Protein AF-A0AAV5UMD8-F1 (afdb_monomer_lite)

Foldseek 3Di:
DDDDDDDDDDPPPPPPVVVVVVVVVVVVVVVVVVVVVVVVVVVVVVVVVVVVVVVVVVVVVVVVVVVVVVVVVVVVVVVVVVVVVVVVVVVVVVVVPDDDDDDDDDDDDDPPPPPPPPPPPPDPLQQDDLPHAQDVLQVCVLVVNHPDPARSNRDPDDPDRSVLCCQAEVQLNVLVPPPDPVPDDPVQSLLCNQQNHQAFHWHFQPVCVVVVHPGDIAGGRVRSLVCCCVVVVVVLQVVLVVSVVVCVVVVVPDPDDDDDDPSNVVSVVSPVVVVVVVVVVVVVD

Structure (mmCIF, N/CA/C/O backbone):
data_AF-A0AAV5UMD8-F1
#
_entry.id   AF-A0AAV5UMD8-F1
#
loop_
_atom_site.group_PDB
_atom_site.id
_atom_site.type_symbol
_atom_site.label_atom_id
_atom_site.label_alt_id
_atom_site.label_comp_id
_atom_site.label_asym_id
_atom_site.label_entity_id
_atom_site.label_seq_id
_atom_site.pdbx_PDB_ins_code
_atom_site.Cartn_x
_atom_site.Cartn_y
_atom_site.Cartn_z
_atom_site.occupancy
_atom_site.B_iso_or_equiv
_atom_site.auth_seq_id
_atom_site.auth_comp_id
_atom_site.auth_asym_id
_atom_site.auth_atom_id
_atom_site.pdbx_PDB_model_num
ATOM 1 N N . MET A 1 1 ? -68.037 16.619 59.621 1.00 39.25 1 MET A N 1
ATOM 2 C CA . MET A 1 1 ? -67.106 15.823 58.795 1.00 39.25 1 MET A CA 1
ATOM 3 C C . MET A 1 1 ? -65.749 16.487 58.922 1.00 39.25 1 MET A C 1
ATOM 5 O O . MET A 1 1 ? -65.598 17.595 58.434 1.00 39.25 1 MET A O 1
ATOM 9 N N . SER A 1 2 ? -64.849 15.893 59.706 1.00 38.56 2 SER A N 1
ATOM 10 C CA . SER A 1 2 ? -63.526 16.447 60.009 1.00 38.56 2 SER A CA 1
ATOM 11 C C . SER A 1 2 ? -62.494 15.579 59.302 1.00 38.56 2 SER A C 1
ATOM 13 O O . SER A 1 2 ? -62.442 14.376 59.558 1.00 38.56 2 SER A O 1
ATOM 15 N N . VAL A 1 3 ? -61.761 16.165 58.360 1.00 46.03 3 VAL A N 1
ATOM 16 C CA . VAL A 1 3 ? -60.692 15.499 57.613 1.00 46.03 3 VAL A CA 1
ATOM 17 C C . VAL A 1 3 ? -59.402 15.792 58.369 1.00 46.03 3 VAL A C 1
ATOM 19 O O . VAL A 1 3 ? -59.018 16.948 58.506 1.00 46.03 3 VAL A O 1
ATOM 22 N N . ALA A 1 4 ? -58.805 14.755 58.952 1.00 50.47 4 ALA A N 1
ATOM 23 C CA . ALA A 1 4 ? -57.551 14.857 59.681 1.00 50.47 4 ALA A CA 1
ATOM 24 C C . ALA A 1 4 ? -56.378 14.750 58.696 1.00 50.47 4 ALA A C 1
ATOM 26 O O . ALA A 1 4 ? -56.205 13.718 58.045 1.00 50.47 4 ALA A O 1
ATOM 27 N N . ASP A 1 5 ? -55.583 15.813 58.612 1.00 53.34 5 ASP A N 1
ATOM 28 C CA . ASP A 1 5 ? -54.337 15.863 57.852 1.00 53.34 5 ASP A CA 1
ATOM 29 C C . ASP A 1 5 ? -53.232 15.094 58.592 1.00 53.34 5 ASP A C 1
ATOM 31 O O . ASP A 1 5 ? -52.657 15.562 59.575 1.00 53.34 5 ASP A O 1
ATOM 35 N N . ASN A 1 6 ? -52.922 13.892 58.104 1.00 58.38 6 ASN A N 1
ATOM 36 C CA . ASN A 1 6 ? -51.746 13.123 58.510 1.00 58.38 6 ASN A CA 1
ATOM 37 C C . ASN A 1 6 ? -50.526 13.588 57.701 1.00 58.38 6 ASN A C 1
ATOM 39 O O . ASN A 1 6 ? -50.224 13.054 56.634 1.00 58.38 6 ASN A O 1
ATOM 43 N N . ALA A 1 7 ? -49.803 14.581 58.218 1.00 52.59 7 ALA A N 1
ATOM 44 C CA . ALA A 1 7 ? -48.496 14.971 57.700 1.00 52.59 7 ALA A CA 1
ATOM 45 C C . ALA A 1 7 ? -47.412 14.022 58.242 1.00 52.59 7 ALA A C 1
ATOM 47 O O . ALA A 1 7 ? -46.892 14.204 59.342 1.00 52.59 7 ALA A O 1
ATOM 48 N N . SER A 1 8 ? -47.067 12.987 57.473 1.00 59.69 8 SER A N 1
ATOM 49 C CA . SER A 1 8 ? -45.897 12.148 57.749 1.00 59.69 8 SER A CA 1
ATOM 50 C C . SER A 1 8 ? -44.612 12.907 57.408 1.00 59.69 8 SER A C 1
ATOM 52 O O . SER A 1 8 ? -44.275 13.114 56.245 1.00 59.69 8 SER A O 1
ATOM 54 N N . THR A 1 9 ? -43.875 13.313 58.436 1.00 55.06 9 THR A N 1
ATOM 55 C CA . THR A 1 9 ? -42.516 13.850 58.340 1.00 55.06 9 THR A CA 1
ATOM 56 C C . THR A 1 9 ? -41.540 12.736 57.956 1.00 55.06 9 THR A C 1
ATOM 58 O O . THR A 1 9 ? -41.072 11.965 58.791 1.00 55.06 9 THR A O 1
ATOM 61 N N . ILE A 1 10 ? -41.227 12.636 56.662 1.00 57.78 10 ILE A N 1
ATOM 62 C CA . ILE A 1 10 ? -40.168 11.760 56.147 1.00 57.78 10 ILE A CA 1
ATOM 63 C C . ILE A 1 10 ? -38.815 12.386 56.511 1.00 57.78 10 ILE A C 1
ATOM 65 O O . ILE A 1 10 ? -38.419 13.415 55.964 1.00 57.78 10 ILE A O 1
ATOM 69 N N . SER A 1 11 ? -38.107 11.769 57.456 1.00 57.03 11 SER A N 1
ATOM 70 C CA . SER A 1 11 ? -36.760 12.175 57.858 1.00 57.03 11 SER A CA 1
ATOM 71 C C . SER A 1 11 ? -35.736 11.741 56.799 1.00 57.03 11 SER A C 1
ATOM 73 O O . SER A 1 11 ? -35.375 10.570 56.708 1.00 57.03 11 SER A O 1
ATOM 75 N N . LEU A 1 12 ? -35.271 12.691 55.981 1.00 57.84 12 LEU A N 1
ATOM 76 C CA . LEU A 1 12 ? -34.277 12.495 54.909 1.00 57.84 12 LEU A CA 1
ATOM 77 C C . LEU A 1 12 ? -32.812 12.487 55.402 1.00 57.84 12 LEU A C 1
ATOM 79 O O . LEU A 1 12 ? -31.883 12.480 54.596 1.00 57.84 12 LEU A O 1
ATOM 83 N N . SER A 1 13 ? -32.568 12.480 56.714 1.00 57.12 13 SER A N 1
ATOM 84 C CA . SER A 1 13 ? -31.225 12.654 57.291 1.00 57.12 13 SER A CA 1
ATOM 85 C C . SER A 1 13 ? -30.310 11.420 57.224 1.00 57.12 13 SER A C 1
ATOM 87 O O . SER A 1 13 ? -29.148 11.517 57.605 1.00 57.12 13 SER A O 1
ATOM 89 N N . GLY A 1 14 ? -30.783 10.275 56.716 1.00 52.75 14 GLY A N 1
ATOM 90 C CA . GLY A 1 14 ? -30.005 9.026 56.676 1.00 52.75 14 GLY A CA 1
ATOM 91 C C . GLY A 1 14 ? -29.244 8.729 55.376 1.00 52.75 14 GLY A C 1
ATOM 92 O O . GLY A 1 14 ? -28.414 7.825 55.364 1.00 52.75 14 GLY A O 1
ATOM 93 N N . SER A 1 15 ? -29.503 9.453 54.277 1.00 55.47 15 SER A N 1
ATOM 94 C CA . SER A 1 15 ? -29.032 9.040 52.937 1.00 55.47 15 SER A CA 1
ATOM 95 C C . SER A 1 15 ? -27.919 9.907 52.332 1.00 55.47 15 SER A C 1
ATOM 97 O O . SER A 1 15 ? -27.422 9.593 51.251 1.00 55.47 15 SER A O 1
ATOM 99 N N . SER A 1 16 ? -27.493 10.980 53.005 1.00 54.41 16 SER A N 1
ATOM 100 C CA . SER A 1 16 ? -26.454 11.893 52.497 1.00 54.41 16 SER A CA 1
ATOM 101 C C . SER A 1 16 ? -25.023 11.383 52.711 1.00 54.41 16 SER A C 1
ATOM 103 O O . SER A 1 16 ? -24.111 11.792 51.997 1.00 54.41 16 SER A O 1
ATOM 105 N N . GLN A 1 17 ? -24.811 10.462 53.654 1.00 56.88 17 GLN A N 1
ATOM 106 C CA . GLN A 1 17 ? -23.467 10.007 54.026 1.00 56.88 17 GLN A CA 1
ATOM 107 C C . GLN A 1 17 ? -22.893 8.959 53.053 1.00 56.88 17 GLN A C 1
ATOM 109 O O . GLN A 1 17 ? -21.685 8.919 52.831 1.00 56.88 17 GLN A O 1
ATOM 114 N N . TRP A 1 18 ? -23.754 8.165 52.406 1.00 56.84 18 TRP A N 1
ATOM 115 C CA . TRP A 1 18 ? -23.352 7.142 51.429 1.00 56.84 18 TRP A CA 1
ATOM 116 C C . TRP A 1 18 ? -22.957 7.722 50.067 1.00 56.84 18 TRP A C 1
ATOM 118 O O . TRP A 1 18 ? -22.062 7.199 49.407 1.00 56.84 18 TRP A O 1
ATOM 128 N N . ILE A 1 19 ? -23.564 8.843 49.670 1.00 59.28 19 ILE A N 1
ATOM 129 C CA . ILE A 1 19 ? -23.261 9.511 48.395 1.00 59.28 19 ILE A CA 1
ATOM 130 C C . ILE A 1 19 ? -21.835 10.099 48.410 1.00 59.28 19 ILE A C 1
ATOM 132 O O . ILE A 1 19 ? -21.173 10.145 47.377 1.00 59.28 19 ILE A O 1
ATOM 136 N N . CYS A 1 20 ? -21.312 10.468 49.585 1.00 71.50 20 CYS A N 1
ATOM 137 C CA . CYS A 1 20 ? -19.980 11.062 49.723 1.00 71.50 20 CYS A CA 1
ATOM 138 C C . CYS A 1 20 ? -18.836 10.067 49.419 1.00 71.50 20 CYS A C 1
ATOM 140 O O . CYS A 1 20 ? -17.895 10.402 48.703 1.00 71.50 20 CYS A O 1
ATOM 142 N N . GLN A 1 21 ? -18.943 8.810 49.869 1.00 81.44 21 GLN A N 1
ATOM 143 C CA . GLN A 1 21 ? -17.869 7.818 49.688 1.00 81.44 21 GLN A CA 1
ATOM 144 C C . GLN A 1 21 ? -17.663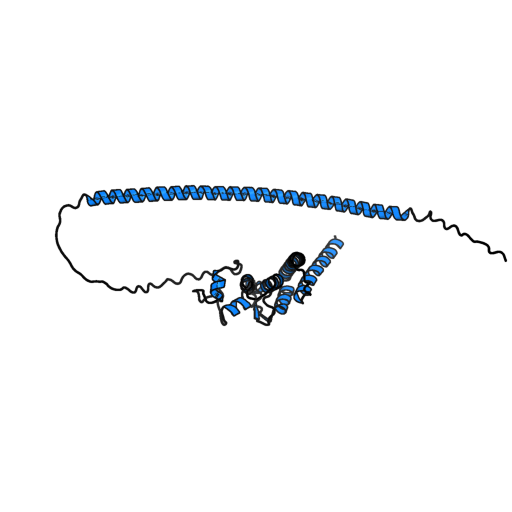 7.412 48.223 1.00 81.44 21 GLN A C 1
ATOM 146 O O . GLN A 1 21 ? -16.534 7.179 47.787 1.00 81.44 21 GLN A O 1
ATOM 151 N N . GLN A 1 22 ? -18.740 7.339 47.438 1.00 84.25 22 GLN A N 1
ATOM 152 C CA . GLN A 1 22 ? -18.646 6.968 46.027 1.00 84.25 22 GLN A CA 1
ATOM 153 C C . GLN A 1 22 ? -18.013 8.090 45.188 1.00 84.25 22 GLN A C 1
ATOM 155 O O . GLN A 1 22 ? -17.220 7.804 44.288 1.00 84.25 22 GLN A O 1
ATOM 160 N N . CYS A 1 23 ? -18.286 9.355 45.526 1.00 88.19 23 CYS A N 1
ATOM 161 C CA . CYS A 1 23 ? -17.639 10.514 44.909 1.00 88.19 23 CYS A CA 1
ATOM 162 C C . CYS A 1 23 ? -16.122 10.523 45.147 1.00 88.19 23 CYS A C 1
ATOM 164 O O . CYS A 1 23 ? -15.368 10.742 44.200 1.00 88.19 23 CYS A O 1
ATOM 166 N N . ASP A 1 24 ? -15.665 10.205 46.361 1.00 88.69 24 ASP A N 1
ATOM 167 C CA . ASP A 1 24 ? -14.232 10.144 46.683 1.00 88.69 24 ASP A CA 1
ATOM 168 C C . ASP A 1 24 ? -13.493 9.067 45.880 1.00 88.69 24 ASP A C 1
ATOM 170 O O . ASP A 1 24 ? -12.375 9.287 45.408 1.00 88.69 24 ASP A O 1
ATOM 174 N N . VAL A 1 25 ? -14.112 7.898 45.683 1.00 90.56 25 VAL A N 1
ATOM 175 C CA . VAL A 1 25 ? -13.530 6.824 44.862 1.00 90.56 25 VAL A CA 1
ATOM 176 C C . VAL A 1 25 ? -13.417 7.258 43.401 1.00 90.56 25 VAL A C 1
ATOM 178 O O . VAL A 1 25 ? -12.382 7.027 42.772 1.00 90.56 25 VAL A O 1
ATOM 181 N N . VAL A 1 26 ? -14.455 7.898 42.856 1.00 91.56 26 VAL A N 1
ATOM 182 C CA . VAL A 1 26 ? -14.437 8.418 41.480 1.00 91.56 26 VAL A CA 1
ATOM 183 C C . VAL A 1 26 ? -13.369 9.502 41.327 1.00 91.56 26 VAL A C 1
ATOM 185 O O . VAL A 1 26 ? -12.599 9.454 40.369 1.00 91.56 26 VAL A O 1
ATOM 188 N N . LEU A 1 27 ? -13.262 10.422 42.289 1.00 93.44 27 LEU A N 1
ATOM 189 C CA . LEU A 1 27 ? -12.259 11.485 42.278 1.00 93.44 27 LEU A CA 1
ATOM 190 C C . LEU A 1 27 ? -10.833 10.921 42.334 1.00 93.44 27 LEU A C 1
ATOM 192 O O . LEU A 1 27 ? -9.999 11.303 41.517 1.00 93.44 27 LEU A O 1
ATOM 196 N N . LYS A 1 28 ? -10.561 9.954 43.220 1.00 95.81 28 LYS A N 1
ATOM 197 C CA . LYS A 1 28 ? -9.249 9.287 43.300 1.00 95.81 28 LYS A CA 1
ATOM 198 C C . LYS A 1 28 ? -8.889 8.558 42.007 1.00 95.81 28 LYS A C 1
ATOM 200 O O . LYS A 1 28 ? -7.754 8.653 41.548 1.00 95.81 28 LYS A O 1
ATOM 205 N N . LYS A 1 29 ? -9.849 7.862 41.385 1.00 95.00 29 LYS A N 1
ATOM 206 C CA . LYS A 1 29 ? -9.638 7.213 40.079 1.00 95.00 29 LYS A CA 1
ATOM 207 C C . LYS A 1 29 ? -9.352 8.232 38.978 1.00 95.00 29 LYS A C 1
ATOM 209 O O . LYS A 1 29 ? -8.469 8.000 38.157 1.00 95.00 29 LYS A O 1
ATOM 214 N N . ALA A 1 30 ? -10.067 9.356 38.968 1.00 93.25 30 ALA A N 1
ATOM 215 C CA . ALA A 1 30 ? -9.830 10.434 38.014 1.00 93.25 30 ALA A CA 1
ATOM 216 C C . ALA A 1 30 ? -8.427 11.041 38.186 1.00 93.25 30 ALA A C 1
ATOM 218 O O . ALA A 1 30 ? -7.716 11.197 37.199 1.00 93.25 30 ALA A O 1
ATOM 219 N N . GLN A 1 31 ? -7.996 11.288 39.426 1.00 97.62 31 GLN A N 1
ATOM 220 C CA . GLN A 1 31 ? -6.655 11.793 39.740 1.00 97.62 31 GLN A CA 1
ATOM 221 C C . GLN A 1 31 ? -5.548 10.810 39.338 1.00 97.62 31 GLN A C 1
ATOM 223 O O . GLN A 1 31 ? -4.552 11.218 38.746 1.00 97.62 31 GLN A O 1
ATOM 228 N N . ALA A 1 32 ? -5.727 9.511 39.601 1.00 95.94 32 ALA A N 1
ATOM 229 C CA . ALA A 1 32 ? -4.777 8.483 39.173 1.00 95.94 32 ALA A CA 1
ATOM 230 C C . ALA A 1 32 ? -4.653 8.433 37.641 1.00 95.94 32 ALA A C 1
ATOM 232 O O . ALA A 1 32 ? -3.546 8.408 37.105 1.00 95.94 32 ALA A O 1
ATOM 233 N N . ARG A 1 33 ? -5.787 8.501 36.929 1.00 95.81 33 ARG A N 1
ATOM 234 C CA . ARG A 1 33 ? -5.806 8.561 35.462 1.00 95.81 33 ARG A CA 1
ATOM 235 C C . ARG A 1 33 ? -5.141 9.830 34.928 1.00 95.81 33 ARG A C 1
ATOM 237 O O . ARG A 1 33 ? -4.421 9.760 33.940 1.00 95.81 33 ARG A O 1
ATOM 244 N N . GLU A 1 34 ? -5.363 10.976 35.566 1.00 97.12 34 GLU A N 1
ATOM 245 C CA . GLU A 1 34 ? -4.701 12.230 35.200 1.00 97.12 34 GLU A CA 1
ATOM 246 C C . GLU A 1 34 ? -3.179 12.137 35.382 1.00 97.12 34 GLU A C 1
ATOM 248 O O . GLU A 1 34 ? -2.436 12.565 34.500 1.00 97.12 34 GLU A O 1
ATOM 253 N N . SER A 1 35 ? -2.709 11.548 36.487 1.00 96.56 35 SER A N 1
ATOM 254 C CA . SER A 1 35 ? -1.276 11.322 36.723 1.00 96.56 35 SER A CA 1
ATOM 255 C C . SER A 1 35 ? -0.666 10.424 35.647 1.00 96.56 35 SER A C 1
ATOM 257 O O . SER A 1 35 ? 0.345 10.787 35.053 1.00 96.56 35 SER A O 1
ATOM 259 N N . HIS A 1 36 ? -1.327 9.309 35.327 1.00 95.75 36 HIS A N 1
ATOM 260 C CA . HIS A 1 36 ? -0.885 8.391 34.275 1.00 95.75 36 HIS A CA 1
ATOM 261 C C . HIS A 1 36 ? -0.789 9.078 32.905 1.00 95.75 36 HIS A C 1
ATOM 263 O O . HIS A 1 36 ? 0.226 8.986 32.223 1.00 95.75 36 HIS A O 1
ATOM 269 N N . LEU A 1 37 ? -1.815 9.844 32.519 1.00 95.12 37 LEU A N 1
ATOM 270 C CA . LEU A 1 37 ? -1.807 10.588 31.255 1.00 95.12 37 LEU A CA 1
ATOM 271 C C . LEU A 1 37 ? -0.694 11.648 31.204 1.00 95.12 37 LEU A C 1
ATOM 273 O O . LEU A 1 37 ? -0.154 11.919 30.132 1.00 95.12 37 LEU A O 1
ATOM 277 N N . LYS A 1 38 ? -0.331 12.258 32.342 1.00 97.69 38 LYS A N 1
ATOM 278 C CA . LYS A 1 38 ? 0.809 13.187 32.415 1.00 97.69 38 LYS A CA 1
ATOM 279 C C . LYS A 1 38 ? 2.140 12.470 32.190 1.00 97.69 38 LYS A C 1
ATOM 281 O O . LYS A 1 38 ? 2.988 13.015 31.488 1.00 97.69 38 LYS A O 1
ATOM 286 N N . GLU A 1 39 ? 2.309 11.273 32.744 1.00 97.56 39 GLU A N 1
ATOM 287 C CA . GLU A 1 39 ? 3.502 10.442 32.531 1.00 97.56 39 GLU A CA 1
ATOM 288 C C . GLU A 1 39 ? 3.628 9.996 31.068 1.00 97.56 39 GLU A C 1
ATOM 290 O O . GLU A 1 39 ? 4.696 10.149 30.472 1.00 97.56 39 GLU A O 1
ATOM 295 N N . GLU A 1 40 ? 2.536 9.542 30.446 1.00 95.38 40 GLU A N 1
ATOM 296 C CA . GLU A 1 40 ? 2.514 9.194 29.017 1.00 95.38 40 GLU A CA 1
ATOM 297 C C . GLU A 1 40 ? 2.849 10.396 28.125 1.00 95.38 40 GLU A C 1
ATOM 299 O O . GLU A 1 40 ? 3.624 10.284 27.171 1.00 95.38 40 GLU A O 1
ATOM 304 N N . LEU A 1 41 ? 2.301 11.572 28.445 1.00 95.75 41 LEU A N 1
ATOM 305 C CA . LEU A 1 41 ? 2.561 12.799 27.698 1.00 95.75 41 LEU A CA 1
ATOM 306 C C . LEU A 1 41 ? 4.021 13.261 27.836 1.00 95.75 41 LEU A C 1
ATOM 308 O O . LEU A 1 41 ? 4.608 13.734 26.860 1.00 95.75 41 LEU A O 1
ATOM 312 N N . ASP A 1 42 ? 4.632 13.102 29.011 1.00 98.00 42 ASP A N 1
ATOM 313 C CA . ASP A 1 42 ? 6.061 13.359 29.217 1.00 98.00 42 ASP A CA 1
ATOM 314 C C . ASP A 1 42 ? 6.942 12.359 28.445 1.00 98.00 42 ASP A C 1
ATOM 316 O O . ASP A 1 42 ? 7.901 12.755 27.776 1.00 98.00 42 ASP A O 1
ATOM 320 N N . ALA A 1 43 ? 6.579 11.073 28.444 1.00 96.25 43 ALA A N 1
ATOM 321 C CA . ALA A 1 43 ? 7.269 10.048 27.662 1.00 96.25 43 ALA A CA 1
ATOM 322 C C . ALA A 1 43 ? 7.208 10.337 26.149 1.00 96.25 43 ALA A C 1
ATOM 324 O O . ALA A 1 43 ? 8.232 10.271 25.463 1.00 96.25 43 ALA A O 1
ATOM 325 N N . ALA A 1 44 ? 6.041 10.735 25.633 1.00 92.56 44 ALA A N 1
ATOM 326 C CA . ALA A 1 44 ? 5.865 11.115 24.232 1.00 92.56 44 ALA A CA 1
ATOM 327 C C . ALA A 1 44 ? 6.691 12.359 23.851 1.00 92.56 44 ALA A C 1
ATOM 329 O O . ALA A 1 44 ? 7.277 12.411 22.763 1.00 92.56 44 ALA A O 1
ATOM 330 N N . ARG A 1 45 ? 6.799 13.348 24.751 1.00 97.44 45 ARG A N 1
ATOM 331 C CA . ARG A 1 45 ? 7.663 14.526 24.554 1.00 97.44 45 ARG A CA 1
ATOM 332 C C . ARG A 1 45 ? 9.136 14.138 24.462 1.00 97.44 45 ARG A C 1
ATOM 334 O O . ARG A 1 45 ? 9.797 14.547 23.511 1.00 97.44 45 ARG A O 1
ATOM 341 N N . LYS A 1 46 ? 9.626 13.294 25.375 1.00 97.50 46 LYS A N 1
ATOM 342 C CA . LYS A 1 46 ? 11.010 12.784 25.343 1.00 97.50 46 LYS A CA 1
ATOM 343 C C . LYS A 1 46 ? 11.308 12.003 24.066 1.00 97.50 46 LYS A C 1
ATOM 345 O O . LYS A 1 46 ? 12.384 12.147 23.493 1.00 97.50 46 LYS A O 1
ATOM 350 N N . LEU A 1 47 ? 10.361 11.187 23.600 1.00 94.81 47 LEU A N 1
ATOM 351 C CA . LEU A 1 47 ? 10.504 10.454 22.343 1.00 94.81 47 LEU A CA 1
ATOM 352 C C . LEU A 1 47 ? 10.588 11.407 21.140 1.00 94.81 47 LEU A C 1
ATOM 354 O O . LEU A 1 47 ? 11.438 11.233 20.271 1.00 94.81 47 LEU A O 1
ATOM 358 N N . THR A 1 48 ? 9.748 12.443 21.120 1.00 93.44 48 THR A N 1
ATOM 359 C CA . THR A 1 48 ? 9.760 13.474 20.070 1.00 93.44 48 THR A CA 1
ATOM 360 C C . THR A 1 48 ? 11.088 14.230 20.041 1.00 93.44 48 THR A C 1
ATOM 362 O O . THR A 1 48 ? 11.644 14.455 18.969 1.00 93.44 48 THR A O 1
ATOM 365 N N . GLU A 1 49 ? 11.631 14.581 21.208 1.00 97.44 49 GLU A N 1
ATOM 366 C CA . GLU A 1 49 ? 12.933 15.241 21.326 1.00 97.44 49 GLU A CA 1
ATOM 367 C C . GLU A 1 49 ? 14.069 14.356 20.792 1.00 97.44 49 GLU A C 1
ATOM 369 O O . GLU A 1 49 ? 14.888 14.824 20.002 1.00 97.44 49 GLU A O 1
ATOM 374 N N . ARG A 1 50 ? 14.068 13.054 21.117 1.00 96.81 50 ARG A N 1
ATOM 375 C CA . ARG A 1 50 ? 15.030 12.091 20.551 1.00 96.81 50 ARG A CA 1
ATOM 376 C C . ARG A 1 50 ? 14.964 12.049 19.026 1.00 96.81 50 ARG A C 1
ATOM 378 O O . ARG A 1 50 ? 15.989 12.255 18.378 1.00 96.81 50 ARG A O 1
ATOM 385 N N . TYR A 1 51 ? 13.776 11.882 18.445 1.00 92.62 51 TYR A N 1
ATOM 386 C CA . TYR A 1 51 ? 13.627 11.878 16.986 1.00 92.62 51 TYR A CA 1
ATOM 387 C C . TYR A 1 51 ? 14.060 13.198 16.343 1.00 92.62 51 TYR A C 1
ATOM 389 O O . TYR A 1 51 ? 14.668 13.185 15.275 1.00 92.62 51 TYR A O 1
ATOM 397 N N . ALA A 1 52 ? 13.804 14.338 16.991 1.00 94.69 52 ALA A N 1
ATOM 398 C CA . ALA A 1 52 ? 14.279 15.630 16.506 1.00 94.69 52 ALA A CA 1
ATOM 399 C C . ALA A 1 52 ? 15.817 15.699 16.486 1.00 94.69 52 ALA A C 1
ATOM 401 O O . ALA A 1 52 ? 16.394 16.176 15.506 1.00 94.69 52 ALA A O 1
ATOM 402 N N . THR A 1 53 ? 16.489 15.179 17.521 1.00 96.81 53 THR A N 1
ATOM 403 C CA . THR A 1 53 ? 17.961 15.117 17.561 1.00 96.81 53 THR A CA 1
ATOM 404 C C . THR A 1 53 ? 18.543 14.159 16.521 1.00 96.81 53 THR A C 1
ATOM 406 O O . THR A 1 53 ? 19.520 14.506 15.856 1.00 96.81 53 THR A O 1
ATOM 409 N N . GLU A 1 54 ? 17.924 12.995 16.313 1.00 95.31 54 GLU A N 1
ATOM 410 C CA . GLU A 1 54 ? 18.343 12.026 15.293 1.00 95.31 54 GLU A CA 1
ATOM 411 C C . GLU A 1 54 ? 18.171 12.591 13.880 1.00 95.31 54 GLU A C 1
ATOM 413 O O . GLU A 1 54 ? 19.073 12.476 13.048 1.00 95.31 54 GLU A O 1
ATOM 418 N N . LEU A 1 55 ? 17.051 13.271 13.619 1.00 95.25 55 LEU A N 1
ATOM 419 C CA . LEU A 1 55 ? 16.799 13.935 12.343 1.00 95.25 55 LEU A CA 1
ATOM 420 C C . LEU A 1 55 ? 17.827 15.042 12.074 1.00 95.25 55 LEU A C 1
ATOM 422 O O . LEU A 1 55 ? 18.361 15.125 10.967 1.00 95.25 55 LEU A O 1
ATOM 426 N N . ALA A 1 56 ? 18.146 15.863 13.079 1.00 95.56 56 ALA A N 1
ATOM 427 C CA . ALA A 1 56 ? 19.168 16.900 12.957 1.00 95.56 56 ALA A CA 1
ATOM 428 C C . ALA A 1 56 ? 20.556 16.306 12.650 1.00 95.56 56 ALA A C 1
ATOM 430 O O . ALA A 1 56 ? 21.252 16.802 11.760 1.00 95.56 56 ALA A O 1
ATOM 431 N N . ALA A 1 57 ? 20.931 15.210 13.319 1.00 96.50 57 ALA A N 1
ATOM 432 C CA . ALA A 1 57 ? 22.179 14.496 13.053 1.00 96.50 57 ALA A CA 1
ATOM 433 C C . ALA A 1 57 ? 22.216 13.923 11.624 1.00 96.50 57 ALA A C 1
ATOM 435 O O . ALA A 1 57 ? 23.189 14.133 10.899 1.00 96.50 57 ALA A O 1
ATOM 436 N N . ALA A 1 58 ? 21.133 13.282 11.173 1.00 92.56 58 ALA A N 1
ATOM 437 C CA . ALA A 1 58 ? 21.024 12.756 9.813 1.00 92.56 58 ALA A CA 1
ATOM 438 C C . ALA A 1 58 ? 21.143 13.865 8.752 1.00 92.56 58 ALA A C 1
ATOM 440 O O . ALA A 1 58 ? 21.863 13.709 7.762 1.00 92.56 58 ALA A O 1
ATOM 441 N N . MET A 1 59 ? 20.501 15.018 8.972 1.00 96.00 59 MET A N 1
ATOM 442 C CA . MET A 1 59 ? 20.635 16.186 8.095 1.00 96.00 59 MET A CA 1
ATOM 443 C C . MET A 1 59 ? 22.078 16.706 8.043 1.00 96.00 59 MET A C 1
ATOM 445 O O . MET A 1 59 ? 22.568 17.061 6.968 1.00 96.00 59 MET A O 1
ATOM 449 N N . GLN A 1 60 ? 22.789 16.725 9.173 1.00 97.00 60 GLN A N 1
ATOM 450 C CA . GLN A 1 60 ? 24.197 17.120 9.221 1.00 97.00 60 GLN A CA 1
ATOM 451 C C . GLN A 1 60 ? 25.101 16.144 8.448 1.00 97.00 60 GLN A C 1
ATOM 453 O O . GLN A 1 60 ? 26.002 16.580 7.721 1.00 97.00 60 GLN A O 1
ATOM 458 N N . THR A 1 61 ? 24.837 14.838 8.538 1.00 95.81 61 THR A N 1
ATOM 459 C CA . THR A 1 61 ? 25.538 13.814 7.751 1.00 95.81 61 THR A CA 1
ATOM 460 C C . THR A 1 61 ? 25.291 13.994 6.255 1.00 95.81 61 THR A C 1
ATOM 462 O O . THR A 1 61 ? 26.247 14.015 5.481 1.00 95.81 61 THR A O 1
ATOM 465 N N . LEU A 1 62 ? 24.039 14.202 5.835 1.00 93.31 62 LEU A N 1
ATOM 466 C CA . LEU A 1 62 ? 23.702 14.446 4.426 1.00 93.31 62 LEU A CA 1
ATOM 467 C C . LEU A 1 62 ? 24.384 15.705 3.877 1.00 93.31 62 LEU A C 1
ATOM 469 O O . LEU A 1 62 ? 24.914 15.684 2.767 1.00 93.31 62 LEU A O 1
ATOM 473 N N . ASN A 1 63 ? 24.430 16.784 4.661 1.00 94.69 63 ASN A N 1
ATOM 474 C CA . ASN A 1 63 ? 25.141 18.002 4.275 1.00 94.69 63 ASN A CA 1
ATOM 475 C C . ASN A 1 63 ? 26.653 17.772 4.142 1.00 94.69 63 ASN A C 1
ATOM 477 O O . ASN A 1 63 ? 27.266 18.293 3.211 1.00 94.69 63 ASN A O 1
ATOM 481 N N . SER A 1 64 ? 27.246 16.961 5.024 1.00 94.50 64 SER A N 1
ATOM 482 C CA . SER A 1 64 ? 28.658 16.568 4.924 1.00 94.50 64 SER A CA 1
ATOM 483 C C . SER A 1 64 ? 28.933 15.773 3.644 1.00 94.50 64 SER A C 1
ATOM 485 O O . SER A 1 64 ? 29.856 16.113 2.911 1.00 94.50 64 SER A O 1
ATOM 487 N N . ILE A 1 65 ? 28.086 14.787 3.321 1.00 90.75 65 ILE A N 1
ATOM 488 C CA . ILE A 1 65 ? 28.191 13.997 2.082 1.00 90.75 65 ILE A CA 1
ATOM 489 C C . ILE A 1 65 ? 28.072 14.902 0.852 1.00 90.75 65 ILE A C 1
ATOM 491 O O . ILE A 1 65 ? 28.886 14.813 -0.065 1.00 90.75 65 ILE A O 1
ATOM 495 N N . ARG A 1 66 ? 27.087 15.809 0.840 1.00 92.44 66 ARG A N 1
ATOM 496 C CA . ARG A 1 66 ? 26.882 16.753 -0.265 1.00 92.44 66 ARG A CA 1
ATOM 497 C C . ARG A 1 66 ? 28.097 17.655 -0.475 1.00 92.44 66 ARG A C 1
ATOM 499 O O . ARG A 1 66 ? 28.486 17.879 -1.617 1.00 92.44 66 ARG A O 1
ATOM 506 N N . LYS A 1 67 ? 28.702 18.147 0.610 1.00 94.75 67 LYS A N 1
ATOM 507 C CA . LYS A 1 67 ? 29.917 18.964 0.545 1.00 94.75 67 LYS A CA 1
ATOM 508 C C . LYS A 1 67 ? 31.088 18.169 -0.037 1.00 94.75 67 LYS A C 1
ATOM 510 O O . LYS A 1 67 ? 31.679 18.611 -1.011 1.00 94.75 67 LYS A O 1
ATOM 515 N N . SER A 1 68 ? 31.347 16.964 0.474 1.00 92.38 68 SER A N 1
ATOM 516 C CA . SER A 1 68 ? 32.411 16.098 -0.053 1.00 92.38 68 SER A CA 1
ATOM 517 C C . SER A 1 68 ? 32.201 15.709 -1.521 1.00 92.38 68 SER A C 1
ATOM 519 O O . SER A 1 68 ? 33.174 15.584 -2.257 1.00 92.38 68 SER A O 1
ATOM 521 N N . SER A 1 69 ? 30.950 15.546 -1.965 1.00 91.94 69 SER A N 1
ATOM 522 C CA . SER A 1 69 ? 30.625 15.307 -3.378 1.00 91.94 69 SER A CA 1
ATOM 523 C C . SER A 1 69 ? 30.958 16.516 -4.253 1.00 91.94 69 SER A C 1
ATOM 525 O O . SER A 1 69 ? 31.541 16.344 -5.317 1.00 91.94 69 SER A O 1
ATOM 527 N N . SER A 1 70 ? 30.629 17.730 -3.797 1.00 91.50 70 SER A N 1
ATOM 528 C CA . SER A 1 70 ? 30.967 18.973 -4.504 1.00 91.50 70 SER A CA 1
ATOM 529 C C . SER A 1 70 ? 32.481 19.136 -4.645 1.00 91.50 70 SER A C 1
ATOM 531 O O . SER A 1 70 ? 32.973 19.411 -5.736 1.00 91.50 70 SER A O 1
ATOM 533 N N . ASP A 1 71 ? 33.224 18.894 -3.562 1.00 90.62 71 ASP A N 1
ATOM 534 C CA . ASP A 1 71 ? 34.687 18.980 -3.565 1.00 90.62 71 ASP A CA 1
ATOM 535 C C . ASP A 1 71 ? 35.294 17.934 -4.529 1.00 90.62 71 ASP A C 1
ATOM 537 O O . ASP A 1 71 ? 36.229 18.220 -5.280 1.00 90.62 71 ASP A O 1
ATOM 541 N N . ALA A 1 72 ? 34.735 16.717 -4.569 1.00 90.25 72 ALA A N 1
ATOM 542 C CA . ALA A 1 72 ? 35.162 15.671 -5.497 1.00 90.25 72 ALA A CA 1
ATOM 543 C C . ALA A 1 72 ? 34.877 16.027 -6.968 1.00 90.25 72 ALA A C 1
ATOM 545 O O . ALA A 1 72 ? 35.727 15.792 -7.829 1.00 90.25 72 ALA A O 1
ATOM 546 N N . GLU A 1 73 ? 33.714 16.614 -7.267 1.00 90.12 73 GLU A N 1
ATOM 547 C CA . GLU A 1 73 ? 33.368 17.090 -8.612 1.00 90.12 73 GLU A CA 1
ATOM 548 C C . GLU A 1 73 ? 34.319 18.199 -9.086 1.00 90.12 73 GLU A C 1
ATOM 550 O O . GLU A 1 73 ? 34.787 18.158 -10.229 1.00 90.12 73 GLU A O 1
ATOM 555 N N . GLU A 1 74 ? 34.682 19.140 -8.208 1.00 89.88 74 GLU A N 1
ATOM 556 C CA . GLU A 1 74 ? 35.678 20.176 -8.509 1.00 89.88 74 GLU A CA 1
ATOM 557 C C . GLU A 1 74 ? 37.059 19.572 -8.805 1.00 89.88 74 GLU A C 1
ATOM 559 O O . GLU A 1 74 ? 37.695 19.937 -9.801 1.00 89.88 74 GLU A O 1
ATOM 564 N N . HIS A 1 75 ? 37.503 18.591 -8.012 1.00 86.88 75 HIS A N 1
ATOM 565 C CA . HIS A 1 75 ? 38.766 17.888 -8.252 1.00 86.88 75 HIS A CA 1
ATOM 566 C C . HIS A 1 75 ? 38.780 17.127 -9.587 1.00 86.88 75 HIS A C 1
ATOM 568 O O . HIS A 1 75 ? 39.776 17.183 -10.318 1.00 86.88 75 HIS A O 1
ATOM 574 N N . ILE A 1 76 ? 37.686 16.441 -9.937 1.00 87.44 76 ILE A N 1
ATOM 575 C CA . ILE A 1 76 ? 37.555 15.734 -11.220 1.00 87.44 76 ILE A CA 1
ATOM 576 C C . ILE A 1 76 ? 37.578 16.736 -12.381 1.00 87.44 76 ILE A C 1
ATOM 578 O O . ILE A 1 76 ? 38.305 16.529 -13.354 1.00 87.44 76 ILE A O 1
ATOM 582 N N . SER A 1 77 ? 36.842 17.844 -12.270 1.00 89.81 77 SER A N 1
ATOM 583 C CA . SER A 1 77 ? 36.793 18.896 -13.292 1.00 89.81 77 SER A CA 1
ATOM 584 C C . SER A 1 77 ? 38.167 19.536 -13.535 1.00 89.81 77 SER A C 1
ATOM 586 O O . SER A 1 77 ? 38.612 19.668 -14.683 1.00 89.81 77 SER A O 1
ATOM 588 N N . ALA A 1 78 ? 38.901 19.850 -12.462 1.00 88.88 78 ALA A N 1
ATOM 589 C CA . ALA A 1 78 ? 40.262 20.374 -12.549 1.00 88.88 78 ALA A CA 1
ATOM 590 C C . ALA A 1 78 ? 41.226 19.369 -13.207 1.00 88.88 78 ALA A C 1
ATOM 592 O O . ALA A 1 78 ? 42.011 19.739 -14.083 1.00 88.88 78 ALA A O 1
ATOM 593 N N . SER A 1 79 ? 41.132 18.083 -12.844 1.00 92.31 79 SER A N 1
ATOM 594 C CA . SER A 1 79 ? 41.952 17.015 -13.430 1.00 92.31 79 SER A CA 1
ATOM 595 C C . SER A 1 79 ? 41.682 16.831 -14.929 1.00 92.31 79 SER A C 1
ATOM 597 O O . SER A 1 79 ? 42.620 16.770 -15.728 1.00 92.31 79 SER A O 1
ATOM 599 N N . LEU A 1 80 ? 40.409 16.823 -15.340 1.00 89.50 80 LEU A N 1
ATOM 600 C CA . LEU A 1 80 ? 40.023 16.735 -16.751 1.00 89.50 80 LEU A CA 1
ATOM 601 C C . LEU A 1 80 ? 40.532 17.934 -17.555 1.00 89.50 80 LEU A C 1
ATOM 603 O O . LEU A 1 80 ? 41.057 17.751 -18.655 1.00 89.50 80 LEU A O 1
ATOM 607 N N . THR A 1 81 ? 40.441 19.141 -16.995 1.00 91.25 81 THR A N 1
ATOM 608 C CA . THR A 1 81 ? 40.953 20.362 -17.634 1.00 91.25 81 THR A CA 1
ATOM 609 C C . THR A 1 81 ? 42.466 20.273 -17.861 1.00 91.25 81 THR A C 1
ATOM 611 O O . THR A 1 81 ? 42.934 20.523 -18.973 1.00 91.25 81 THR A O 1
ATOM 614 N N . ALA A 1 82 ? 43.226 19.809 -16.862 1.00 90.88 82 ALA A N 1
ATOM 615 C CA . ALA A 1 82 ? 44.671 19.606 -16.985 1.00 90.88 82 ALA A CA 1
ATOM 616 C C . ALA A 1 82 ? 45.034 18.567 -18.066 1.00 90.88 82 ALA A C 1
ATOM 618 O O . ALA A 1 82 ? 45.955 18.784 -18.857 1.00 90.88 82 ALA A O 1
ATOM 619 N N . ILE A 1 83 ? 44.287 17.458 -18.156 1.00 91.50 83 ILE A N 1
ATOM 620 C CA . ILE A 1 83 ? 44.489 16.430 -19.193 1.00 91.50 83 ILE A CA 1
ATOM 621 C C . ILE A 1 83 ? 44.225 16.998 -20.596 1.00 91.50 83 ILE A C 1
ATOM 623 O O . ILE A 1 83 ? 44.964 16.696 -21.539 1.00 91.50 83 ILE A O 1
ATOM 627 N N . VAL A 1 84 ? 43.177 17.812 -20.757 1.00 92.31 84 VAL A N 1
ATOM 628 C CA . VAL A 1 84 ? 42.835 18.446 -22.040 1.00 92.31 84 VAL A CA 1
ATOM 629 C C . VAL A 1 84 ? 43.914 19.445 -22.463 1.00 92.31 84 VAL A C 1
ATOM 631 O O . VAL A 1 84 ? 44.338 19.422 -23.622 1.00 92.31 84 VAL A O 1
ATOM 634 N N . GLU A 1 85 ? 44.410 20.279 -21.546 1.00 91.94 85 GLU A N 1
ATOM 635 C CA . GLU A 1 85 ? 45.506 21.211 -21.834 1.00 91.94 85 GLU A CA 1
ATOM 636 C C . GLU A 1 85 ? 46.803 20.493 -22.222 1.00 91.94 85 GLU A C 1
ATOM 638 O O . GLU A 1 85 ? 47.458 20.884 -23.191 1.00 91.94 85 GLU A O 1
ATOM 643 N N . GLU A 1 86 ? 47.156 19.413 -21.522 1.00 91.75 86 GLU A N 1
ATOM 644 C CA . GLU A 1 86 ? 48.336 18.602 -21.834 1.00 91.75 86 GLU A CA 1
ATOM 645 C C . GLU A 1 86 ? 48.230 17.967 -23.230 1.00 91.75 86 GLU A C 1
ATOM 647 O O . GLU A 1 86 ? 49.163 18.049 -24.035 1.00 91.75 86 GLU A O 1
ATOM 652 N N . LYS A 1 87 ? 47.064 17.405 -23.582 1.00 91.06 87 LYS A N 1
ATOM 653 C CA . LYS A 1 87 ? 46.818 16.893 -24.941 1.00 91.06 87 LYS A CA 1
ATOM 654 C C . LYS A 1 87 ? 46.934 17.991 -25.999 1.00 91.06 87 LYS A C 1
ATOM 656 O O . LYS A 1 87 ? 47.522 17.754 -27.055 1.00 91.06 87 LYS A O 1
ATOM 661 N N . ARG A 1 88 ? 46.422 19.196 -25.722 1.00 91.12 88 ARG A N 1
ATOM 662 C CA . ARG A 1 88 ? 46.514 20.345 -26.635 1.00 91.12 88 ARG A CA 1
ATOM 663 C C . ARG A 1 88 ? 47.967 20.771 -26.877 1.00 91.12 88 ARG A C 1
ATOM 665 O O . ARG A 1 88 ? 48.328 21.029 -28.026 1.00 91.12 88 ARG A O 1
ATOM 672 N N . LYS A 1 89 ? 48.802 20.794 -25.829 1.00 90.50 89 LYS A N 1
ATOM 673 C CA . LYS A 1 89 ? 50.245 21.094 -25.927 1.00 90.50 89 LYS A CA 1
ATOM 674 C C . LYS A 1 89 ? 50.984 20.061 -26.780 1.00 90.50 89 LYS A C 1
ATOM 676 O O . LYS A 1 89 ? 51.739 20.445 -27.671 1.00 90.50 89 LYS A O 1
ATOM 681 N N . ARG A 1 90 ? 50.718 18.766 -26.570 1.00 86.94 90 ARG A N 1
ATOM 682 C CA . ARG A 1 90 ? 51.314 17.683 -27.377 1.00 86.94 90 ARG A CA 1
ATOM 683 C C . ARG A 1 90 ? 50.930 17.771 -28.849 1.00 86.94 90 ARG A C 1
ATOM 685 O O . ARG A 1 90 ? 51.785 17.585 -29.708 1.00 86.94 90 ARG A O 1
ATOM 692 N N . PHE A 1 91 ? 49.672 18.098 -29.139 1.00 84.12 91 PHE A N 1
ATOM 693 C CA . PHE A 1 91 ? 49.216 18.277 -30.515 1.00 84.12 91 PHE A CA 1
ATOM 694 C C . PHE A 1 91 ? 49.954 19.430 -31.213 1.00 84.12 91 PHE A C 1
ATOM 696 O O . PHE A 1 91 ? 50.430 19.251 -32.328 1.00 84.12 91 PHE A O 1
ATOM 703 N N . HIS A 1 92 ? 50.138 20.572 -30.535 1.00 79.19 92 HIS A N 1
ATOM 704 C CA . HI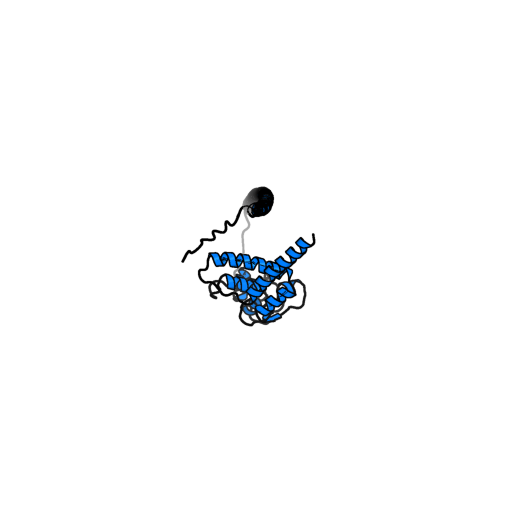S A 1 92 ? 50.885 21.707 -31.096 1.00 79.19 92 HIS A CA 1
ATOM 705 C C . HIS A 1 92 ? 52.361 21.376 -31.378 1.00 79.19 92 HIS A C 1
ATOM 707 O O . HIS A 1 92 ? 52.885 21.810 -32.402 1.00 79.19 92 HIS A O 1
ATOM 713 N N . GLN A 1 93 ? 53.014 20.575 -30.526 1.00 76.81 93 GLN A N 1
ATOM 714 C CA . GLN A 1 93 ? 54.396 20.123 -30.752 1.00 76.81 93 GLN A CA 1
ATOM 715 C C . GLN A 1 93 ? 54.531 19.158 -31.942 1.00 76.81 93 GLN A C 1
ATOM 717 O O . GLN A 1 93 ? 55.544 19.184 -32.637 1.00 76.81 93 GLN A O 1
ATOM 722 N N . GLN A 1 94 ? 53.521 18.324 -32.207 1.00 71.31 94 GLN A N 1
ATOM 723 C CA . GLN A 1 94 ? 53.531 17.412 -33.358 1.00 71.31 94 GLN A CA 1
ATOM 724 C C . GLN A 1 94 ? 53.283 18.143 -34.684 1.00 71.31 94 GLN A C 1
ATOM 726 O O . GLN A 1 94 ? 53.880 17.793 -35.697 1.00 71.31 94 GLN A O 1
ATOM 731 N N . SER A 1 95 ? 52.469 19.201 -34.685 1.00 65.12 95 SER A N 1
ATOM 732 C CA . SER A 1 95 ? 52.214 20.009 -35.886 1.00 65.12 95 SER A CA 1
ATOM 733 C C . SER A 1 95 ? 53.390 20.891 -36.329 1.00 65.12 95 SER A C 1
ATOM 735 O O . SER A 1 95 ? 53.358 21.414 -37.437 1.00 65.12 95 SER A O 1
ATOM 737 N N . SER A 1 96 ? 54.437 21.049 -35.511 1.00 57.97 96 SER A N 1
ATOM 738 C CA . SER A 1 96 ? 55.650 21.794 -35.886 1.00 57.97 96 SER A CA 1
ATOM 739 C C . SER A 1 96 ? 56.763 20.937 -36.508 1.00 57.97 96 SER A C 1
ATOM 741 O O . SER A 1 96 ? 57.817 21.483 -36.818 1.00 57.97 96 SER A O 1
ATOM 743 N N . SER A 1 97 ? 56.573 19.619 -36.691 1.00 51.97 97 SER A N 1
ATOM 744 C CA . SER A 1 97 ? 57.609 18.721 -37.244 1.00 51.97 97 SER A CA 1
ATOM 745 C C . SER A 1 97 ? 57.261 18.074 -38.589 1.00 51.97 97 SER A C 1
ATOM 747 O O . SER A 1 97 ? 57.913 17.108 -38.981 1.00 51.97 97 SER A O 1
ATOM 749 N N . THR A 1 98 ? 56.241 18.556 -39.292 1.00 51.69 98 THR A N 1
ATOM 750 C CA . THR A 1 98 ? 55.899 18.062 -40.632 1.00 51.69 98 THR A CA 1
ATOM 751 C C . THR A 1 98 ? 56.048 19.185 -41.639 1.00 51.69 98 THR A C 1
ATOM 753 O O . THR A 1 98 ? 55.060 19.778 -42.067 1.00 51.69 98 THR A O 1
ATOM 756 N N . ASP A 1 99 ? 57.301 19.460 -41.988 1.00 50.81 99 ASP A N 1
ATOM 757 C CA . ASP A 1 99 ? 57.633 20.029 -43.284 1.00 50.81 99 ASP A CA 1
ATOM 758 C C . ASP A 1 99 ? 58.256 18.914 -44.139 1.00 50.81 99 ASP A C 1
ATOM 760 O O . ASP A 1 99 ? 59.043 18.105 -43.650 1.00 50.81 99 ASP A O 1
ATOM 764 N N . GLU A 1 100 ? 57.825 18.866 -45.396 1.00 50.25 100 GLU A N 1
ATOM 765 C CA . GLU A 1 100 ? 58.268 17.982 -46.483 1.00 50.25 100 GLU A CA 1
ATOM 766 C C . GLU A 1 100 ? 58.021 16.459 -46.384 1.00 50.25 100 GLU A C 1
ATOM 768 O O . GLU A 1 100 ? 58.897 15.652 -46.082 1.00 50.25 100 GLU A O 1
ATOM 773 N N . SER A 1 101 ? 56.864 16.020 -46.891 1.00 44.91 101 SER A N 1
ATOM 774 C CA . SER A 1 101 ? 56.883 15.064 -48.012 1.00 44.91 101 SER A CA 1
ATOM 775 C C . SER A 1 101 ? 55.546 15.001 -48.735 1.00 44.91 101 SER A C 1
ATOM 777 O O . SER A 1 101 ? 54.496 14.682 -48.182 1.00 44.91 101 SER A O 1
ATOM 779 N N . GLN A 1 102 ? 55.634 15.350 -50.010 1.00 48.44 102 GLN A N 1
ATOM 780 C CA . GLN A 1 102 ? 54.576 15.356 -50.996 1.00 48.44 102 GLN A CA 1
ATOM 781 C C . GLN A 1 102 ? 54.101 13.942 -51.379 1.00 48.44 102 GLN A C 1
ATOM 783 O O . GLN A 1 102 ? 54.853 12.975 -51.339 1.00 48.44 102 GLN A O 1
ATOM 788 N N . GLN A 1 103 ? 52.899 13.945 -51.966 1.00 48.97 103 GLN A N 1
ATOM 789 C CA . GLN A 1 103 ? 52.464 13.166 -53.135 1.00 48.97 103 GLN A CA 1
ATOM 790 C C . GLN A 1 103 ? 51.731 11.823 -52.955 1.00 48.97 103 GLN A C 1
ATOM 792 O O . GLN A 1 103 ? 52.300 10.809 -52.577 1.00 48.97 103 GLN A O 1
ATOM 797 N N . ARG A 1 104 ? 50.513 11.850 -53.536 1.00 46.81 104 ARG A N 1
ATOM 798 C CA . ARG A 1 104 ? 49.683 10.753 -54.082 1.00 46.81 104 ARG A CA 1
ATOM 799 C C . ARG A 1 104 ? 49.004 9.881 -53.010 1.00 46.81 104 ARG A C 1
ATOM 801 O O . ARG A 1 104 ? 49.611 9.526 -52.023 1.00 46.81 104 ARG A O 1
ATOM 808 N N . SER A 1 105 ? 47.737 9.502 -53.117 1.00 43.91 105 SER A N 1
ATOM 809 C CA . SER A 1 105 ? 46.853 9.391 -54.270 1.00 43.91 105 SER A CA 1
ATOM 810 C C . SER A 1 105 ? 45.407 9.654 -53.854 1.00 43.91 105 SER A C 1
ATOM 812 O O . SER A 1 105 ? 44.953 9.260 -52.784 1.00 43.91 105 SER A O 1
ATOM 814 N N . THR A 1 106 ? 44.680 10.296 -54.756 1.00 56.22 106 THR A N 1
ATOM 815 C CA . THR A 1 106 ? 43.229 10.219 -54.871 1.00 56.22 106 THR A CA 1
ATOM 816 C C . THR A 1 106 ? 42.809 8.769 -55.076 1.00 56.22 106 THR A C 1
ATOM 818 O O . THR A 1 106 ? 43.241 8.174 -56.057 1.00 56.22 106 THR A O 1
ATOM 821 N N . ASP A 1 107 ? 41.940 8.239 -54.221 1.00 42.97 107 ASP A N 1
ATOM 822 C CA . ASP A 1 107 ? 40.970 7.247 -54.671 1.00 42.97 107 ASP A CA 1
ATOM 823 C C . ASP A 1 107 ? 39.671 7.334 -53.878 1.00 42.97 107 ASP A C 1
ATOM 825 O O . ASP A 1 107 ? 39.625 7.472 -52.655 1.00 42.97 107 ASP A O 1
ATOM 829 N N . ALA A 1 108 ? 38.612 7.352 -54.672 1.00 52.34 108 ALA A N 1
ATOM 830 C CA . ALA A 1 108 ? 37.233 7.550 -54.305 1.00 52.34 108 ALA A CA 1
ATOM 831 C C . ALA A 1 108 ? 36.585 6.247 -53.812 1.00 52.34 108 ALA A C 1
ATOM 833 O O . ALA A 1 108 ? 37.108 5.152 -53.984 1.00 52.34 108 ALA A O 1
ATOM 834 N N . ASN A 1 109 ? 35.353 6.401 -53.323 1.00 51.81 109 ASN A N 1
ATOM 835 C CA . ASN A 1 109 ? 34.331 5.359 -53.208 1.00 51.81 109 ASN A CA 1
ATOM 836 C C . ASN A 1 109 ? 34.563 4.239 -52.193 1.00 51.81 109 ASN A C 1
ATOM 838 O O . ASN A 1 109 ? 34.910 3.135 -52.579 1.00 51.81 109 ASN A O 1
ATOM 842 N N . VAL A 1 110 ? 34.100 4.448 -50.954 1.00 48.41 110 VAL A N 1
ATOM 843 C CA . VAL A 1 110 ? 33.322 3.416 -50.238 1.00 48.41 110 VAL A CA 1
ATOM 844 C C . VAL A 1 110 ? 32.279 4.093 -49.333 1.00 48.41 110 VAL A C 1
ATOM 846 O O . VAL A 1 110 ? 32.369 4.069 -48.108 1.00 48.41 110 VAL A O 1
ATOM 849 N N . PHE A 1 111 ? 31.237 4.687 -49.924 1.00 46.81 111 PHE A N 1
ATOM 850 C CA . PHE A 1 111 ? 29.995 4.998 -49.198 1.00 46.81 111 PHE A CA 1
ATOM 851 C C . PHE A 1 111 ? 29.187 3.699 -49.026 1.00 46.81 111 PHE A C 1
ATOM 853 O O . PHE A 1 111 ? 28.113 3.504 -49.593 1.00 46.81 111 PHE A O 1
ATOM 860 N N . SER A 1 112 ? 29.734 2.760 -48.252 1.00 43.12 112 SER A N 1
ATOM 861 C CA . SER A 1 112 ? 28.968 1.611 -47.781 1.00 43.12 112 SER A CA 1
ATOM 862 C C . SER A 1 112 ? 28.002 2.104 -46.713 1.00 43.12 112 SER A C 1
ATOM 864 O O . SER A 1 112 ? 28.397 2.373 -45.580 1.00 43.12 112 SER A O 1
ATOM 866 N N . ARG A 1 113 ? 26.717 2.198 -47.077 1.00 45.81 113 ARG A N 1
ATOM 867 C CA . ARG A 1 113 ? 25.596 2.161 -46.132 1.00 45.81 113 ARG A CA 1
ATOM 868 C C . ARG A 1 113 ? 25.702 0.872 -45.313 1.00 45.81 113 ARG A C 1
ATOM 870 O O . ARG A 1 113 ? 25.046 -0.122 -45.614 1.00 45.81 113 ARG A O 1
ATOM 877 N N . ARG A 1 114 ? 26.508 0.889 -44.251 1.00 45.41 114 ARG A N 1
ATOM 878 C CA . ARG A 1 114 ? 26.333 -0.018 -43.123 1.00 45.41 114 ARG A CA 1
ATOM 879 C C . ARG A 1 114 ? 24.987 0.337 -42.504 1.00 45.41 114 ARG A C 1
ATOM 881 O O . ARG A 1 114 ? 24.880 1.255 -41.699 1.00 45.41 114 ARG A O 1
ATOM 888 N N . ARG A 1 115 ? 23.941 -0.400 -42.885 1.00 46.56 115 ARG A N 1
ATOM 889 C CA . ARG A 1 115 ? 22.880 -0.721 -41.931 1.00 46.56 115 ARG A CA 1
ATOM 890 C C . ARG A 1 115 ? 23.550 -1.552 -40.842 1.00 46.56 115 ARG A C 1
ATOM 892 O O . ARG A 1 115 ? 23.558 -2.775 -40.905 1.00 46.56 115 ARG A O 1
ATOM 899 N N . SER A 1 116 ? 24.166 -0.867 -39.886 1.00 48.31 116 SER A N 1
ATOM 900 C CA . SER A 1 116 ? 24.417 -1.418 -38.569 1.00 48.31 116 SER A CA 1
ATOM 901 C C . SER A 1 116 ? 23.045 -1.674 -37.950 1.00 48.31 116 SER A C 1
ATOM 903 O O . SER A 1 116 ? 22.498 -0.827 -37.252 1.00 48.31 116 SER A O 1
ATOM 905 N N . SER A 1 117 ? 22.458 -2.843 -38.221 1.00 49.28 117 SER A N 1
ATOM 906 C CA . SER A 1 117 ? 21.622 -3.498 -37.219 1.00 49.28 117 SER A CA 1
ATOM 907 C C . SER A 1 117 ? 22.579 -3.999 -36.139 1.00 49.28 117 SER A C 1
ATOM 909 O O . SER A 1 117 ? 22.863 -5.191 -36.027 1.00 49.28 117 SER A O 1
ATOM 911 N N . GLU A 1 118 ? 23.186 -3.054 -35.424 1.00 46.41 118 GLU A N 1
ATOM 912 C CA . GLU A 1 118 ? 23.870 -3.343 -34.180 1.00 46.41 118 GLU A CA 1
ATOM 913 C C . GLU A 1 118 ? 22.814 -3.971 -33.289 1.00 46.41 118 GLU A C 1
ATOM 915 O O . GLU A 1 118 ? 21.780 -3.361 -33.006 1.00 46.41 118 GLU A O 1
ATOM 920 N N . GLY A 1 119 ? 23.038 -5.246 -32.966 1.00 51.09 119 GLY A N 1
ATOM 921 C CA . GLY A 1 119 ? 22.256 -5.969 -31.988 1.00 51.09 119 GLY A CA 1
ATOM 922 C C . GLY A 1 119 ? 22.198 -5.103 -30.747 1.00 51.09 119 GLY A C 1
ATOM 923 O O . GLY A 1 119 ? 23.192 -4.962 -30.039 1.00 51.09 119 GLY A O 1
ATOM 924 N N . CYS A 1 120 ? 21.046 -4.468 -30.545 1.00 49.41 120 CYS A N 1
ATOM 925 C CA . CYS A 1 120 ? 20.738 -3.775 -29.318 1.00 49.41 120 CYS A CA 1
ATOM 926 C C . CYS A 1 120 ? 20.803 -4.872 -28.264 1.00 49.41 120 CYS A C 1
ATOM 928 O O . CYS A 1 120 ? 19.939 -5.753 -28.237 1.00 49.41 120 CYS A O 1
ATOM 930 N N . ALA A 1 121 ? 21.915 -4.907 -27.522 1.00 56.97 121 ALA A N 1
ATOM 931 C CA . ALA A 1 121 ? 22.109 -5.851 -26.440 1.00 56.97 121 ALA A CA 1
ATOM 932 C C . ALA A 1 121 ? 20.819 -5.831 -25.614 1.00 56.97 121 ALA A C 1
ATOM 934 O O . ALA A 1 121 ? 20.335 -4.729 -25.333 1.00 56.97 121 ALA A O 1
ATOM 935 N N . PRO A 1 122 ? 20.211 -6.997 -25.319 1.00 60.22 122 PRO A N 1
ATOM 936 C CA . PRO A 1 122 ? 18.938 -7.040 -24.620 1.00 60.22 122 PRO A CA 1
ATOM 937 C C . PRO A 1 122 ? 19.098 -6.205 -23.358 1.00 60.22 122 PRO A C 1
ATOM 939 O O . PRO A 1 122 ? 19.915 -6.535 -22.497 1.00 60.22 122 PRO A O 1
ATOM 942 N N . VAL A 1 123 ? 18.397 -5.068 -23.313 1.00 60.03 123 VAL A N 1
ATOM 943 C CA . VAL A 1 123 ? 18.431 -4.180 -22.155 1.00 60.03 123 VAL A CA 1
ATOM 944 C C . VAL A 1 123 ? 18.055 -5.065 -20.974 1.00 60.03 123 VAL A C 1
ATOM 946 O O . VAL A 1 123 ? 17.007 -5.717 -21.056 1.00 60.03 123 VAL A O 1
ATOM 949 N N . PRO A 1 124 ? 18.908 -5.167 -19.937 1.00 59.31 124 PRO A N 1
ATOM 950 C CA . PRO A 1 124 ? 18.630 -6.012 -18.792 1.00 59.31 124 PRO A CA 1
ATOM 951 C C . PRO A 1 124 ? 17.219 -5.709 -18.313 1.00 59.31 124 PRO A C 1
ATOM 953 O O . PRO A 1 124 ? 16.891 -4.553 -18.037 1.00 59.31 124 PRO A O 1
ATOM 956 N N . VAL A 1 125 ? 16.366 -6.733 -18.308 1.00 62.00 125 VAL A N 1
ATOM 957 C CA . VAL A 1 125 ? 15.003 -6.599 -17.806 1.00 62.00 125 VAL A CA 1
ATOM 958 C C . VAL A 1 125 ? 15.148 -6.141 -16.361 1.00 62.00 125 VAL A C 1
ATOM 960 O O . VAL A 1 125 ? 15.695 -6.868 -15.534 1.00 62.00 125 VAL A O 1
ATOM 963 N N . LEU A 1 126 ? 14.733 -4.904 -16.081 1.00 65.44 126 LEU A N 1
ATOM 964 C CA . LEU A 1 126 ? 14.671 -4.373 -14.727 1.00 65.44 126 LEU A CA 1
ATOM 965 C C . LEU A 1 126 ? 13.647 -5.218 -13.970 1.00 65.44 126 LEU A C 1
ATOM 967 O O . LEU A 1 126 ? 12.449 -4.964 -14.053 1.00 65.44 126 LEU A O 1
ATOM 971 N N . SER A 1 127 ? 14.128 -6.258 -13.293 1.00 77.81 127 SER A N 1
ATOM 972 C CA . SER A 1 127 ? 13.326 -7.038 -12.363 1.00 77.81 127 SER A CA 1
ATOM 973 C C . SER A 1 127 ? 13.185 -6.207 -11.097 1.00 77.81 127 SER A C 1
ATOM 975 O O . SER A 1 127 ? 14.096 -6.140 -10.271 1.00 77.81 127 SER A O 1
ATOM 977 N N . LEU A 1 128 ? 12.062 -5.511 -10.978 1.00 79.94 128 LEU A N 1
ATOM 978 C CA . LEU A 1 128 ? 11.689 -4.809 -9.764 1.00 79.94 128 LEU A CA 1
ATOM 979 C C . LEU A 1 128 ? 11.435 -5.832 -8.658 1.00 79.94 128 LEU A C 1
ATOM 981 O O . LEU A 1 128 ? 10.837 -6.884 -8.884 1.00 79.94 128 LEU A O 1
ATOM 985 N N . HIS A 1 129 ? 11.875 -5.499 -7.447 1.00 78.12 129 HIS A N 1
ATOM 986 C CA . HIS A 1 129 ? 11.569 -6.289 -6.260 1.00 78.12 129 HIS A CA 1
ATOM 987 C C . HIS A 1 129 ? 10.039 -6.410 -6.088 1.00 78.12 129 HIS A C 1
ATOM 989 O O . HIS A 1 129 ? 9.342 -5.428 -6.353 1.00 78.12 129 HIS A O 1
ATOM 995 N N . PRO A 1 130 ? 9.483 -7.542 -5.619 1.00 73.62 130 PRO A N 1
ATOM 996 C CA . PRO A 1 130 ? 8.039 -7.693 -5.395 1.00 73.62 130 PRO A CA 1
ATOM 997 C C . PRO A 1 130 ? 7.418 -6.584 -4.527 1.00 73.62 130 PRO A C 1
ATOM 999 O O . PRO A 1 130 ? 6.361 -6.066 -4.867 1.00 73.62 130 PRO A O 1
ATOM 1002 N N . GLU A 1 131 ? 8.155 -6.120 -3.515 1.00 78.06 131 GLU A N 1
ATOM 1003 C CA . GLU A 1 131 ? 7.758 -5.016 -2.618 1.00 78.06 131 GLU A CA 1
ATOM 1004 C C . GLU A 1 131 ? 8.168 -3.614 -3.097 1.00 78.06 131 GLU A C 1
ATOM 1006 O O . GLU A 1 131 ? 7.993 -2.632 -2.378 1.00 78.06 131 GLU A O 1
ATOM 1011 N N . ALA A 1 132 ? 8.767 -3.477 -4.286 1.00 85.00 132 ALA A N 1
ATOM 1012 C CA . ALA A 1 132 ? 9.126 -2.154 -4.793 1.00 85.00 132 ALA A CA 1
ATOM 1013 C C . ALA A 1 132 ? 7.864 -1.280 -4.939 1.00 85.00 132 ALA A C 1
ATOM 1015 O O . ALA A 1 132 ? 6.806 -1.791 -5.332 1.00 85.00 132 ALA A O 1
ATOM 1016 N N . PRO A 1 133 ? 7.948 0.033 -4.670 1.00 88.00 133 PRO A N 1
ATOM 1017 C CA . PRO A 1 133 ? 6.807 0.913 -4.862 1.00 88.00 133 PRO A CA 1
ATOM 1018 C C . PRO A 1 133 ? 6.338 0.876 -6.327 1.00 88.00 133 PRO A C 1
ATOM 1020 O O . PRO A 1 133 ? 7.154 0.648 -7.225 1.00 88.00 133 PRO A O 1
ATOM 1023 N N . PRO A 1 134 ? 5.038 1.100 -6.586 1.00 89.44 134 PRO A N 1
ATOM 1024 C CA . PRO A 1 134 ? 4.503 1.171 -7.941 1.00 89.44 134 PRO A CA 1
ATOM 1025 C C . PRO A 1 134 ? 5.301 2.167 -8.808 1.00 89.44 134 PRO A C 1
ATOM 1027 O O . PRO A 1 134 ? 5.427 3.337 -8.440 1.00 89.44 134 PRO A O 1
ATOM 1030 N N . SER A 1 135 ? 5.826 1.731 -9.961 1.00 90.88 135 SER A N 1
ATOM 1031 C CA . SER A 1 135 ? 6.650 2.568 -10.854 1.00 90.88 135 SER A CA 1
ATOM 1032 C C . SER A 1 135 ? 5.943 2.939 -12.16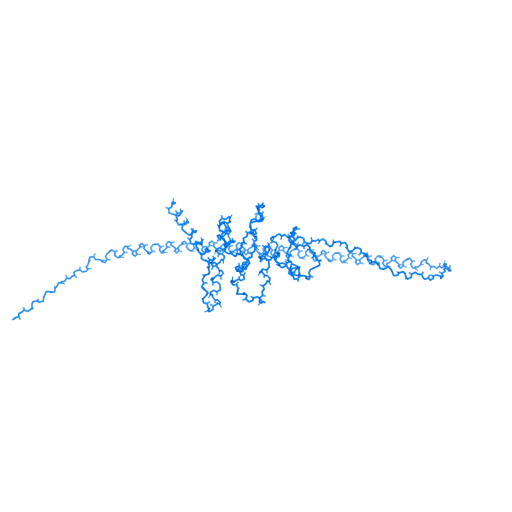8 1.00 90.88 135 SER A C 1
ATOM 1034 O O . SER A 1 135 ? 5.023 2.263 -12.638 1.00 90.88 135 SER A O 1
ATOM 1036 N N . TYR A 1 136 ? 6.352 4.052 -12.788 1.00 89.00 136 TYR A N 1
ATOM 1037 C CA . TYR A 1 136 ? 5.744 4.508 -14.044 1.00 89.00 136 TYR A CA 1
ATOM 1038 C C . TYR A 1 136 ? 6.044 3.561 -15.217 1.00 89.00 136 TYR A C 1
ATOM 1040 O O . TYR A 1 136 ? 5.235 3.425 -16.138 1.00 89.00 136 TYR A O 1
ATOM 1048 N N . GLU A 1 137 ? 7.183 2.873 -15.177 1.00 88.88 137 GLU A N 1
ATOM 1049 C CA . GLU A 1 137 ? 7.576 1.851 -16.145 1.00 88.88 137 GLU A CA 1
ATOM 1050 C C . GLU A 1 137 ? 6.595 0.676 -16.143 1.00 88.88 137 GLU A C 1
ATOM 1052 O O . GLU A 1 137 ? 6.189 0.219 -17.213 1.00 88.88 137 GLU A O 1
ATOM 1057 N N . GLU A 1 138 ? 6.141 0.242 -14.966 1.00 90.44 138 GLU A N 1
ATOM 1058 C CA . GLU A 1 138 ? 5.115 -0.797 -14.848 1.00 90.44 138 GLU A CA 1
ATOM 1059 C C . GLU A 1 138 ? 3.803 -0.351 -15.489 1.00 90.44 138 GLU A C 1
ATOM 1061 O O . GLU A 1 138 ? 3.198 -1.092 -16.269 1.00 90.44 138 GLU A O 1
ATOM 1066 N N . LYS A 1 139 ? 3.415 0.910 -15.246 1.00 91.56 139 LYS A N 1
ATOM 1067 C CA . LYS A 1 139 ? 2.210 1.492 -15.841 1.00 91.56 139 LYS A CA 1
ATOM 1068 C C . LYS A 1 139 ? 2.252 1.488 -17.362 1.00 91.56 139 LYS A C 1
ATOM 1070 O O . LYS A 1 139 ? 1.251 1.148 -17.993 1.00 91.56 139 LYS A O 1
ATOM 1075 N N . LYS A 1 140 ? 3.393 1.839 -17.958 1.00 91.69 140 LYS A N 1
ATOM 1076 C CA . LYS A 1 140 ? 3.592 1.712 -19.410 1.00 91.69 140 LYS A CA 1
ATOM 1077 C C . LYS A 1 140 ? 3.496 0.258 -19.851 1.00 91.69 140 LYS A C 1
ATOM 1079 O O . LYS A 1 140 ? 2.877 -0.037 -20.870 1.00 91.69 140 LYS A O 1
ATOM 1084 N N . TRP A 1 141 ? 4.083 -0.658 -19.085 1.00 92.31 141 TRP A N 1
ATOM 1085 C CA . TRP A 1 141 ? 4.119 -2.068 -19.441 1.00 92.31 141 TRP A CA 1
ATOM 1086 C C . TRP A 1 141 ? 2.723 -2.683 -19.567 1.00 92.31 141 TRP A C 1
ATOM 1088 O O . TRP A 1 141 ? 2.412 -3.219 -20.636 1.00 92.31 141 TRP A O 1
ATOM 1098 N N . TRP A 1 142 ? 1.854 -2.558 -18.553 1.00 91.56 142 TRP A N 1
ATOM 1099 C CA . TRP A 1 142 ? 0.512 -3.162 -18.623 1.00 91.56 142 TRP A CA 1
ATOM 1100 C C . TRP A 1 142 ? -0.448 -2.426 -19.557 1.00 91.56 142 TRP A C 1
ATOM 1102 O O . TRP A 1 142 ? -1.453 -3.004 -19.975 1.00 91.56 142 TRP A O 1
ATOM 1112 N N . LYS A 1 143 ? -0.164 -1.160 -19.895 1.00 91.62 143 LYS A N 1
ATOM 1113 C CA . LYS A 1 143 ? -0.875 -0.437 -20.959 1.00 91.62 143 LYS A CA 1
ATOM 1114 C C . LYS A 1 143 ? -0.469 -0.896 -22.364 1.00 91.62 143 LYS A C 1
ATOM 1116 O O . LYS A 1 143 ? -1.207 -0.626 -23.302 1.00 91.62 143 LYS A O 1
ATOM 1121 N N . GLY A 1 144 ? 0.639 -1.628 -22.494 1.00 91.25 144 GLY A N 1
ATOM 1122 C CA . GLY A 1 144 ? 1.177 -2.092 -23.776 1.00 91.25 144 GLY A CA 1
ATOM 1123 C C . GLY A 1 144 ? 2.238 -1.168 -24.382 1.00 91.25 144 GLY A C 1
ATOM 1124 O O . GLY A 1 144 ? 2.829 -1.525 -25.393 1.00 91.25 144 GLY A O 1
ATOM 1125 N N . ASP A 1 145 ? 2.540 -0.037 -23.739 1.00 90.44 145 ASP A N 1
ATOM 1126 C CA . ASP A 1 145 ? 3.513 0.963 -24.206 1.00 90.44 145 ASP A CA 1
ATOM 1127 C C . ASP A 1 145 ? 4.969 0.612 -23.831 1.00 90.44 145 ASP A C 1
ATOM 1129 O O . ASP A 1 145 ? 5.917 1.273 -24.255 1.00 90.44 145 ASP A O 1
ATOM 1133 N N . GLY A 1 146 ? 5.168 -0.394 -22.973 1.00 85.06 146 GLY A N 1
ATOM 1134 C CA . GLY A 1 146 ? 6.489 -0.833 -22.520 1.00 85.06 146 GLY A CA 1
ATOM 1135 C C . GLY A 1 146 ? 7.215 -1.717 -23.540 1.00 85.06 146 GLY A C 1
ATOM 1136 O O . GLY A 1 146 ? 6.613 -2.621 -24.120 1.00 85.06 146 GLY A O 1
ATOM 1137 N N . ALA A 1 147 ? 8.529 -1.502 -23.688 1.00 81.69 147 ALA A N 1
ATOM 1138 C CA . ALA A 1 147 ? 9.391 -2.248 -24.614 1.00 81.69 147 ALA A CA 1
ATOM 1139 C C . ALA A 1 147 ? 9.622 -3.720 -24.211 1.00 81.69 147 ALA A C 1
ATOM 1141 O O . ALA A 1 147 ? 9.839 -4.568 -25.073 1.00 81.69 147 ALA A O 1
ATOM 1142 N N . SER A 1 148 ? 9.566 -4.033 -22.912 1.00 86.25 148 SER A N 1
ATOM 1143 C CA . SER A 1 148 ? 9.723 -5.405 -22.410 1.00 86.25 148 SER A CA 1
ATOM 1144 C C . SER A 1 148 ? 8.481 -6.251 -22.700 1.00 86.25 148 SER A C 1
ATOM 1146 O O . SER A 1 148 ? 7.354 -5.776 -22.554 1.00 86.25 148 SER A O 1
ATOM 1148 N N . GLN A 1 149 ? 8.680 -7.523 -23.053 1.00 85.88 149 GLN A N 1
ATOM 1149 C CA . GLN A 1 149 ? 7.610 -8.531 -23.106 1.00 85.88 149 GLN A CA 1
ATOM 1150 C C . GLN A 1 149 ? 7.418 -9.259 -21.771 1.00 85.88 149 GLN A C 1
ATOM 1152 O O . GLN A 1 149 ? 6.340 -9.788 -21.518 1.00 85.88 149 GLN A O 1
ATOM 1157 N N . SER A 1 150 ? 8.426 -9.235 -20.902 1.00 90.06 150 SER A N 1
ATOM 1158 C CA . SER A 1 150 ? 8.392 -9.873 -19.586 1.00 90.06 150 SER A CA 1
ATOM 1159 C C . SER A 1 150 ? 7.831 -8.931 -18.528 1.00 90.06 150 SER A C 1
ATOM 1161 O O . SER A 1 150 ? 8.043 -7.715 -18.611 1.00 90.06 150 SER A O 1
ATOM 1163 N N . CYS A 1 151 ? 7.152 -9.499 -17.528 1.00 91.50 151 CYS A N 1
ATOM 1164 C CA . CYS A 1 151 ? 6.602 -8.749 -16.404 1.00 91.50 151 CYS A CA 1
ATOM 1165 C C . CYS A 1 151 ? 7.740 -8.043 -15.639 1.00 91.50 151 CYS A C 1
ATOM 1167 O O . CYS A 1 151 ? 8.711 -8.708 -15.271 1.00 91.50 151 CYS A O 1
ATOM 1169 N N . PRO A 1 152 ? 7.636 -6.730 -15.352 1.00 91.25 152 PRO A N 1
ATOM 1170 C CA . PRO A 1 152 ? 8.643 -5.994 -14.584 1.00 91.25 152 PRO A CA 1
ATOM 1171 C C . PRO A 1 152 ? 8.890 -6.542 -13.175 1.00 91.25 152 PRO A C 1
ATOM 1173 O O . PRO A 1 152 ? 9.941 -6.282 -12.606 1.00 91.25 152 PRO A O 1
ATOM 1176 N N . ARG A 1 153 ? 7.947 -7.299 -12.605 1.00 89.50 153 ARG A N 1
ATOM 1177 C CA . ARG A 1 153 ? 8.078 -7.947 -11.288 1.00 89.50 153 ARG A CA 1
ATOM 1178 C C . ARG A 1 153 ? 8.702 -9.344 -11.354 1.00 89.50 153 ARG A C 1
ATOM 1180 O O . ARG A 1 153 ? 8.747 -10.033 -10.342 1.00 89.50 153 ARG A O 1
ATOM 1187 N N . GLY A 1 154 ? 9.166 -9.767 -12.531 1.00 88.06 154 GLY A N 1
ATOM 1188 C CA . GLY A 1 154 ? 9.850 -11.048 -12.707 1.00 88.06 154 GLY A CA 1
ATOM 1189 C C . GLY A 1 154 ? 8.923 -12.263 -12.749 1.00 88.06 154 GLY A C 1
ATOM 1190 O O . GLY A 1 154 ? 9.368 -13.364 -12.457 1.00 88.06 154 GLY A O 1
ATOM 1191 N N . CYS A 1 155 ? 7.641 -12.100 -13.095 1.00 87.62 155 CYS A N 1
ATOM 1192 C CA . CYS A 1 155 ? 6.752 -13.250 -13.272 1.00 87.62 155 CYS A CA 1
ATOM 1193 C C . CYS A 1 155 ? 7.133 -14.062 -14.511 1.00 87.62 155 CYS A C 1
ATOM 1195 O O . CYS A 1 155 ? 7.207 -13.519 -15.617 1.00 87.62 155 CYS A O 1
ATOM 1197 N N . ASP A 1 156 ? 7.285 -15.372 -14.326 1.00 80.94 156 ASP A N 1
ATOM 1198 C CA . ASP A 1 156 ? 7.732 -16.276 -15.384 1.00 80.94 156 ASP A CA 1
ATOM 1199 C C . ASP A 1 156 ? 6.668 -16.518 -16.460 1.00 80.94 156 ASP A C 1
ATOM 1201 O O . ASP A 1 156 ? 7.011 -16.858 -17.592 1.00 80.94 156 ASP A O 1
ATOM 1205 N N . HIS A 1 157 ? 5.374 -16.427 -16.127 1.00 76.69 157 HIS A N 1
ATOM 1206 C CA . HIS A 1 157 ? 4.281 -16.839 -17.017 1.00 76.69 157 HIS A CA 1
ATOM 1207 C C . HIS A 1 157 ? 3.201 -15.756 -17.126 1.00 76.69 157 HIS A C 1
ATOM 1209 O O . HIS A 1 157 ? 2.516 -15.416 -16.159 1.00 76.69 157 HIS A O 1
ATOM 1215 N N . ILE A 1 158 ? 3.026 -15.239 -18.345 1.00 85.50 158 ILE A N 1
ATOM 1216 C CA . ILE A 1 158 ? 1.964 -14.300 -18.715 1.00 85.50 158 ILE A CA 1
ATOM 1217 C C . ILE A 1 158 ? 1.087 -15.002 -19.757 1.00 85.50 158 ILE A C 1
ATOM 1219 O O . ILE A 1 158 ? 1.328 -14.907 -20.956 1.00 85.50 158 ILE A O 1
ATOM 1223 N N . GLU A 1 159 ? 0.103 -15.770 -19.290 1.00 84.62 159 GLU A N 1
ATOM 1224 C CA . GLU A 1 159 ? -0.835 -16.512 -20.157 1.00 84.62 159 GLU A CA 1
ATOM 1225 C C . GLU A 1 159 ? -2.002 -15.642 -20.659 1.00 84.62 159 GLU A C 1
ATOM 1227 O O . GLU A 1 159 ? -2.728 -16.022 -21.574 1.00 84.62 159 GLU A O 1
ATOM 1232 N N . GLU A 1 160 ? -2.196 -14.478 -20.042 1.00 90.19 160 GLU A N 1
ATOM 1233 C CA . GLU A 1 160 ? -3.328 -13.570 -20.240 1.00 90.19 160 GLU A CA 1
ATOM 1234 C C . GLU A 1 160 ? -2.857 -12.184 -20.705 1.00 90.19 160 GLU A C 1
ATOM 1236 O O . GLU A 1 160 ? -1.656 -11.936 -20.856 1.00 90.19 160 GLU A O 1
ATOM 1241 N N . SER A 1 161 ? -3.778 -11.246 -20.952 1.00 94.50 161 SER A N 1
ATOM 1242 C CA . SER A 1 161 ? -3.357 -9.888 -21.310 1.00 94.50 161 SER A CA 1
ATOM 1243 C C . SER A 1 161 ? -2.536 -9.260 -20.175 1.00 94.50 161 SER A C 1
ATOM 1245 O O . SER A 1 161 ? -2.786 -9.501 -18.994 1.00 94.50 161 SER A O 1
ATOM 1247 N N . ARG A 1 162 ? -1.572 -8.387 -20.504 1.00 94.19 162 ARG A N 1
ATOM 1248 C CA . ARG A 1 162 ? -0.724 -7.712 -19.497 1.00 94.19 162 ARG A CA 1
ATOM 1249 C C . ARG A 1 162 ? -1.541 -7.015 -18.398 1.00 94.19 162 ARG A C 1
ATOM 1251 O O . ARG A 1 162 ? -1.130 -6.976 -17.240 1.00 94.19 162 ARG A O 1
ATOM 1258 N N . ARG A 1 163 ? -2.713 -6.486 -18.765 1.00 93.75 163 ARG A N 1
ATOM 1259 C CA . ARG A 1 163 ? -3.671 -5.862 -17.845 1.00 93.75 163 ARG A CA 1
ATOM 1260 C C . ARG A 1 163 ? -4.310 -6.883 -16.902 1.00 93.75 163 ARG A C 1
ATOM 1262 O O . ARG A 1 163 ? -4.367 -6.627 -15.704 1.00 93.75 163 ARG A O 1
ATOM 1269 N N . GLU A 1 164 ? -4.800 -8.005 -17.422 1.00 94.12 164 GLU A N 1
ATOM 1270 C CA . GLU A 1 164 ? -5.392 -9.078 -16.608 1.00 94.12 164 GLU A CA 1
ATOM 1271 C C . GLU A 1 164 ? -4.356 -9.698 -15.672 1.00 94.12 164 GLU A C 1
ATOM 1273 O O . GLU A 1 164 ? -4.631 -9.871 -14.487 1.00 94.12 164 GLU A O 1
ATOM 1278 N N . HIS A 1 165 ? -3.130 -9.890 -16.163 1.00 94.44 165 HIS A N 1
ATOM 1279 C CA . HIS A 1 165 ? -2.006 -10.360 -15.364 1.00 94.44 165 HIS A CA 1
ATOM 1280 C C . HIS A 1 165 ? -1.778 -9.452 -14.147 1.00 94.44 165 HIS A C 1
ATOM 1282 O O . HIS A 1 165 ? -1.775 -9.928 -13.014 1.00 94.44 165 HIS A O 1
ATOM 1288 N N . TYR A 1 166 ? -1.693 -8.131 -14.349 1.00 93.94 166 TYR A N 1
ATOM 1289 C CA . TYR A 1 166 ? -1.559 -7.183 -13.238 1.00 93.94 166 TYR A CA 1
ATOM 1290 C C . TYR A 1 166 ? -2.786 -7.171 -12.317 1.00 93.94 166 TYR A C 1
ATOM 1292 O O . TYR A 1 166 ? -2.627 -7.119 -11.104 1.00 93.94 166 TYR A O 1
ATOM 1300 N N . LYS A 1 167 ? -4.010 -7.285 -12.844 1.00 93.62 167 LYS A N 1
ATOM 1301 C CA . LYS A 1 167 ? -5.225 -7.385 -12.011 1.00 93.62 167 LYS A CA 1
ATOM 1302 C C . LYS A 1 167 ? -5.282 -8.647 -11.145 1.00 93.62 167 LYS A C 1
ATOM 1304 O O . LYS A 1 167 ? -5.982 -8.639 -10.131 1.00 93.62 167 LYS A O 1
ATOM 1309 N N . LYS A 1 168 ? -4.595 -9.713 -11.550 1.00 93.56 168 LYS A N 1
ATOM 1310 C CA . LYS A 1 168 ? -4.589 -11.009 -10.868 1.00 93.56 168 LYS A CA 1
ATOM 1311 C C . LYS A 1 168 ? -3.424 -11.168 -9.898 1.00 93.56 168 LYS A C 1
ATOM 1313 O O . LYS A 1 168 ? -3.648 -11.598 -8.769 1.00 93.56 168 LYS A O 1
ATOM 1318 N N . TRP A 1 169 ? -2.217 -10.806 -10.325 1.00 92.19 169 TRP A N 1
ATOM 1319 C CA . TRP A 1 169 ? -0.967 -11.052 -9.596 1.00 92.19 169 TRP A CA 1
ATOM 1320 C C . TRP A 1 169 ? -0.407 -9.815 -8.888 1.00 92.19 169 TRP A C 1
ATOM 1322 O O . TRP A 1 169 ? 0.277 -9.945 -7.879 1.00 92.19 169 TRP A O 1
ATOM 1332 N N . HIS A 1 170 ? -0.713 -8.613 -9.383 1.00 92.62 170 HIS A N 1
ATOM 1333 C CA . HIS A 1 170 ? -0.152 -7.347 -8.892 1.00 92.62 170 HIS A CA 1
ATOM 1334 C C . HIS A 1 170 ? -1.245 -6.291 -8.696 1.00 92.62 170 HIS A C 1
ATOM 1336 O O . HIS A 1 170 ? -1.094 -5.125 -9.077 1.00 92.62 170 HIS A O 1
ATOM 1342 N N . TYR A 1 171 ? -2.398 -6.703 -8.161 1.00 93.06 171 TYR A N 1
ATOM 1343 C CA . TYR A 1 171 ? -3.574 -5.836 -8.084 1.00 93.06 171 TYR A CA 1
ATOM 1344 C C . TYR A 1 171 ? -3.328 -4.620 -7.179 1.00 93.06 171 TYR A C 1
ATOM 1346 O O . TYR A 1 171 ? -3.860 -3.546 -7.449 1.00 93.06 171 TYR A O 1
ATOM 1354 N N . ASN A 1 172 ? -2.478 -4.760 -6.160 1.00 91.69 172 ASN A N 1
ATO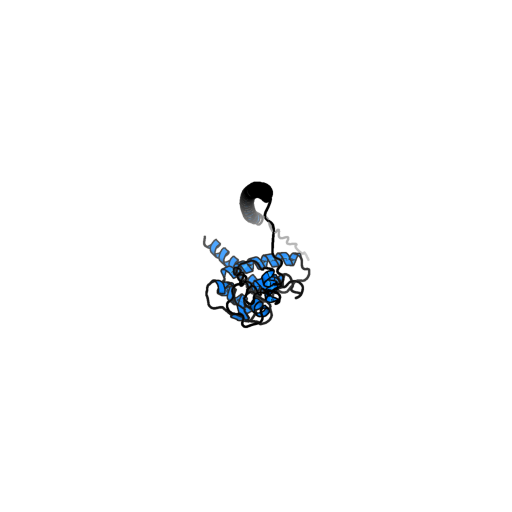M 1355 C CA . ASN A 1 172 ? -2.016 -3.674 -5.298 1.00 91.69 172 ASN A CA 1
ATOM 1356 C C . ASN A 1 172 ? -1.310 -2.572 -6.103 1.00 91.69 172 ASN A C 1
ATOM 1358 O O . ASN A 1 172 ? -1.594 -1.391 -5.914 1.00 91.69 172 ASN A O 1
ATOM 1362 N N . VAL A 1 173 ? -0.460 -2.954 -7.060 1.00 91.81 173 VAL A N 1
ATOM 1363 C CA . VAL A 1 173 ? 0.226 -2.028 -7.971 1.00 91.81 173 VAL A CA 1
ATOM 1364 C C . VAL A 1 173 ? -0.754 -1.453 -8.992 1.00 91.81 173 VAL A C 1
ATOM 1366 O O . VAL A 1 173 ? -0.815 -0.239 -9.185 1.00 91.81 173 VAL A O 1
ATOM 1369 N N . TYR A 1 174 ? -1.566 -2.307 -9.619 1.00 92.81 174 TYR A N 1
ATOM 1370 C CA . TYR A 1 174 ? -2.533 -1.891 -10.634 1.00 92.81 174 TYR A CA 1
ATOM 1371 C C . TYR A 1 174 ? -3.499 -0.829 -10.086 1.00 92.81 174 TYR A C 1
ATOM 1373 O O . TYR A 1 174 ? -3.616 0.264 -10.647 1.00 92.81 174 TYR A O 1
ATOM 1381 N N . TYR A 1 175 ? -4.138 -1.107 -8.947 1.00 91.19 175 TYR A N 1
ATOM 1382 C CA . TYR A 1 175 ? -5.122 -0.211 -8.339 1.00 91.19 175 TYR A CA 1
ATOM 1383 C C . TYR A 1 175 ? -4.507 1.008 -7.639 1.00 91.19 175 TYR A C 1
ATOM 1385 O O . TYR A 1 175 ? -5.217 1.989 -7.424 1.00 91.19 175 TYR A O 1
ATOM 1393 N N . ALA A 1 176 ? -3.196 1.017 -7.373 1.00 89.56 176 ALA A N 1
ATOM 1394 C CA . ALA A 1 176 ? -2.501 2.228 -6.933 1.00 89.56 176 ALA A CA 1
ATOM 1395 C C . ALA A 1 176 ? -2.417 3.282 -8.053 1.00 89.56 176 ALA A C 1
ATOM 1397 O O . ALA A 1 176 ? -2.481 4.485 -7.793 1.00 89.56 176 ALA A O 1
ATOM 1398 N N . PHE A 1 177 ? -2.309 2.847 -9.313 1.00 86.69 177 PHE A N 1
ATOM 1399 C CA . PHE A 1 177 ? -2.189 3.742 -10.468 1.00 86.69 177 PHE A CA 1
ATOM 1400 C C . PHE A 1 177 ? -3.493 4.041 -11.188 1.00 86.69 177 PHE A C 1
ATOM 1402 O O . PHE A 1 177 ? -3.593 5.077 -11.859 1.00 86.69 177 PHE A O 1
ATOM 1409 N N . VAL A 1 178 ? -4.453 3.122 -11.110 1.00 81.56 178 VAL A N 1
ATOM 1410 C CA . VAL A 1 178 ? -5.792 3.320 -11.650 1.00 81.56 178 VAL A CA 1
ATOM 1411 C C . VAL A 1 178 ? -6.500 4.354 -10.779 1.00 81.56 178 VAL A C 1
ATOM 1413 O O . VAL A 1 178 ? -7.004 4.097 -9.689 1.00 81.56 178 VAL A O 1
ATOM 1416 N N . ASN A 1 179 ? -6.454 5.585 -11.266 1.00 67.56 179 ASN A N 1
ATOM 1417 C CA . ASN A 1 179 ? -6.935 6.788 -10.610 1.00 67.56 179 ASN A CA 1
ATOM 1418 C C . ASN A 1 179 ? -7.871 7.518 -11.586 1.00 67.56 179 ASN A C 1
ATOM 1420 O O . ASN A 1 179 ? -7.698 7.338 -12.785 1.00 67.56 179 ASN A O 1
ATOM 1424 N N . ARG A 1 180 ? -8.818 8.323 -11.074 1.00 56.19 180 ARG A N 1
ATOM 1425 C CA . ARG A 1 180 ? -9.878 9.143 -11.732 1.00 56.19 180 ARG A CA 1
ATOM 1426 C C . ARG A 1 180 ? -10.671 8.560 -12.923 1.00 56.19 180 ARG A C 1
ATOM 1428 O O . ARG A 1 180 ? -11.876 8.754 -12.944 1.00 56.19 180 ARG A O 1
ATOM 1435 N N . GLU A 1 181 ? -10.050 7.873 -13.875 1.00 65.44 181 GLU A N 1
ATOM 1436 C CA . GLU A 1 181 ? -10.664 7.291 -15.079 1.00 65.44 181 GLU A CA 1
ATOM 1437 C C . GLU A 1 181 ? -11.759 6.264 -14.738 1.00 65.44 181 GLU A C 1
ATOM 1439 O O . GLU A 1 181 ? -12.805 6.252 -15.379 1.00 65.44 181 GLU A O 1
ATOM 1444 N N . ASP A 1 182 ? -11.570 5.479 -13.671 1.00 69.19 182 ASP A N 1
ATOM 1445 C CA . ASP A 1 182 ? -12.486 4.390 -13.294 1.00 69.19 182 ASP A CA 1
ATOM 1446 C C . ASP A 1 182 ? -13.505 4.779 -12.197 1.00 69.19 182 ASP A C 1
ATOM 1448 O O . ASP A 1 182 ? -14.175 3.914 -11.640 1.00 69.19 182 ASP A O 1
ATOM 1452 N N . ASN A 1 183 ? -13.632 6.070 -11.857 1.00 79.69 183 ASN A N 1
ATOM 1453 C CA . ASN A 1 183 ? -14.608 6.599 -10.882 1.00 79.69 183 ASN A CA 1
ATOM 1454 C C . ASN A 1 183 ? -14.599 5.959 -9.473 1.00 79.69 183 ASN A C 1
ATOM 1456 O O . ASN A 1 183 ? -15.551 6.135 -8.715 1.00 79.69 183 ASN A O 1
ATOM 1460 N N . TYR A 1 184 ? -13.528 5.267 -9.076 1.00 83.81 184 TYR A N 1
ATOM 1461 C CA . TYR A 1 184 ? -13.403 4.751 -7.711 1.00 83.81 184 TYR A CA 1
ATOM 1462 C C . TYR A 1 184 ? -13.308 5.887 -6.693 1.00 83.81 184 TYR A C 1
ATOM 1464 O O . TYR A 1 184 ? -12.437 6.762 -6.804 1.00 83.81 184 TYR A O 1
ATOM 1472 N N . SER A 1 185 ? -14.144 5.817 -5.654 1.00 85.56 185 SER A N 1
ATOM 1473 C CA . SER A 1 185 ? -13.943 6.619 -4.446 1.00 85.56 185 SER A CA 1
ATOM 1474 C C . SER A 1 185 ? -12.589 6.293 -3.800 1.00 85.56 185 SER A C 1
ATOM 1476 O O . SER A 1 185 ? -12.027 5.218 -4.014 1.00 85.56 185 SER A O 1
ATOM 1478 N N . GLU A 1 186 ? -12.048 7.212 -2.996 1.00 85.25 186 GLU A N 1
ATOM 1479 C CA . GLU A 1 186 ? -10.773 7.005 -2.286 1.00 85.25 186 GLU A CA 1
ATOM 1480 C C . GLU A 1 186 ? -10.781 5.696 -1.487 1.00 85.25 186 GLU A C 1
ATOM 1482 O O . GLU A 1 186 ? -9.873 4.875 -1.596 1.00 85.25 186 GLU A O 1
ATOM 1487 N N . ARG A 1 187 ? -11.886 5.453 -0.781 1.00 86.12 187 ARG A N 1
ATOM 1488 C CA . ARG A 1 187 ? -12.126 4.226 -0.030 1.00 86.12 187 ARG A CA 1
ATOM 1489 C C . ARG A 1 187 ? -12.160 2.983 -0.914 1.00 86.12 187 ARG A C 1
ATOM 1491 O O . ARG A 1 187 ? -11.551 1.976 -0.572 1.00 86.12 187 ARG A O 1
ATOM 1498 N N . GLU A 1 188 ? -12.870 3.020 -2.038 1.00 87.88 188 GLU A N 1
ATOM 1499 C CA . GLU A 1 188 ? -12.899 1.870 -2.944 1.00 87.88 188 GLU A CA 1
ATOM 1500 C C . GLU A 1 188 ? -11.532 1.587 -3.539 1.00 87.88 188 GLU A C 1
ATOM 1502 O O . GLU A 1 188 ? -11.172 0.423 -3.670 1.00 87.88 188 GLU A O 1
ATOM 1507 N N . ARG A 1 189 ? -10.750 2.624 -3.845 1.00 87.62 189 ARG A N 1
ATOM 1508 C CA . ARG A 1 189 ? -9.378 2.446 -4.310 1.00 87.62 189 ARG A CA 1
ATOM 1509 C C . ARG A 1 189 ? -8.521 1.779 -3.248 1.00 87.62 189 ARG A C 1
ATOM 1511 O O . ARG A 1 189 ? -7.839 0.815 -3.573 1.00 87.62 189 ARG A O 1
ATOM 1518 N N . TRP A 1 190 ? -8.613 2.237 -2.001 1.00 89.25 190 TRP A N 1
ATOM 1519 C CA . TRP A 1 190 ? -7.921 1.617 -0.873 1.00 89.25 190 TRP A CA 1
ATOM 1520 C C . TRP A 1 190 ? -8.288 0.128 -0.739 1.00 89.25 190 TRP A C 1
ATOM 1522 O O . TRP A 1 190 ? -7.416 -0.740 -0.705 1.00 89.25 190 TRP A O 1
ATOM 1532 N N . MET A 1 191 ? -9.578 -0.203 -0.815 1.00 91.75 191 MET A N 1
ATOM 1533 C CA . MET A 1 191 ? -10.038 -1.598 -0.806 1.00 91.75 191 MET A CA 1
ATOM 1534 C C . MET A 1 191 ? -9.533 -2.396 -2.017 1.00 91.75 191 MET A C 1
ATOM 1536 O O . MET A 1 191 ? -9.158 -3.561 -1.883 1.00 91.75 191 MET A O 1
ATOM 1540 N N . CYS A 1 192 ? -9.489 -1.781 -3.201 1.00 93.00 192 CYS A N 1
ATOM 1541 C CA . CYS A 1 192 ? -8.983 -2.425 -4.410 1.00 93.00 192 CYS A CA 1
ATOM 1542 C C . CYS A 1 192 ? -7.471 -2.656 -4.363 1.00 93.00 192 CYS A C 1
ATOM 1544 O O . CYS A 1 192 ? -6.995 -3.660 -4.885 1.00 93.00 192 CYS A O 1
ATOM 1546 N N . THR A 1 193 ? -6.708 -1.784 -3.704 1.00 92.38 193 THR A N 1
ATOM 1547 C CA . THR A 1 193 ? -5.272 -2.007 -3.507 1.00 92.38 193 THR A CA 1
ATOM 1548 C C . THR A 1 193 ? -4.982 -3.170 -2.562 1.00 92.38 193 THR A C 1
ATOM 1550 O O . THR A 1 193 ? -3.973 -3.842 -2.736 1.00 92.38 193 THR A O 1
ATOM 1553 N N . LEU A 1 194 ? -5.873 -3.458 -1.610 1.00 93.06 194 LEU A N 1
ATOM 1554 C CA . LEU A 1 194 ? -5.677 -4.535 -0.632 1.00 93.06 194 LEU A CA 1
ATOM 1555 C C . LEU A 1 194 ? -6.215 -5.888 -1.092 1.00 93.06 194 LEU A C 1
ATOM 1557 O O . LEU A 1 194 ? -5.570 -6.920 -0.893 1.00 93.06 194 LEU A O 1
ATOM 1561 N N . PHE A 1 195 ? -7.372 -5.881 -1.749 1.00 94.44 195 PHE A N 1
ATOM 1562 C CA . PHE A 1 195 ? -8.120 -7.099 -2.062 1.00 94.44 195 PHE A CA 1
ATOM 1563 C C . PHE A 1 195 ? -8.523 -7.207 -3.539 1.00 94.44 195 PHE A C 1
ATOM 1565 O O . PHE A 1 195 ? -9.197 -8.159 -3.932 1.00 94.44 195 PHE A O 1
ATOM 1572 N N . GLY A 1 196 ? -8.148 -6.229 -4.365 1.00 93.38 196 GLY A N 1
ATOM 1573 C CA . GLY A 1 196 ? -8.585 -6.136 -5.751 1.00 93.38 196 GLY A CA 1
ATOM 1574 C C . GLY A 1 196 ? -10.012 -5.601 -5.924 1.00 93.38 196 GLY A C 1
ATOM 1575 O O . GLY A 1 196 ? -10.685 -5.249 -4.957 1.00 93.38 196 GLY A O 1
ATOM 1576 N N . ASP A 1 197 ? -10.479 -5.505 -7.170 1.00 91.25 197 ASP A N 1
ATOM 1577 C CA . ASP A 1 197 ? -11.828 -5.010 -7.474 1.00 91.25 197 ASP A CA 1
ATOM 1578 C C . ASP A 1 197 ? -12.963 -5.949 -7.010 1.00 91.25 197 ASP A C 1
ATOM 1580 O O . ASP A 1 197 ? -12.775 -7.140 -6.733 1.00 91.25 197 ASP A O 1
ATOM 1584 N N . LYS A 1 198 ? -14.172 -5.377 -6.952 1.00 89.19 198 LYS A N 1
ATOM 1585 C CA . LYS A 1 198 ? -15.414 -6.060 -6.559 1.00 89.19 198 LYS A CA 1
ATOM 1586 C C . LYS A 1 198 ? -15.930 -7.050 -7.612 1.00 89.19 198 LYS A C 1
ATOM 1588 O O . LYS A 1 198 ? -16.785 -7.871 -7.291 1.00 89.19 198 LYS A O 1
ATOM 1593 N N . VAL A 1 199 ? -15.477 -6.946 -8.862 1.00 90.38 199 VAL A N 1
ATOM 1594 C CA . VAL A 1 199 ? -15.919 -7.817 -9.953 1.00 90.38 199 VAL A CA 1
ATOM 1595 C C . VAL A 1 199 ? -15.333 -9.218 -9.728 1.00 90.38 199 VAL A C 1
ATOM 1597 O O . VAL A 1 199 ? -14.181 -9.350 -9.297 1.00 90.38 199 VAL A O 1
ATOM 1600 N N . PRO A 1 200 ? -16.107 -10.286 -9.996 1.00 92.94 200 PRO A N 1
ATOM 1601 C CA . PRO A 1 200 ? -15.579 -11.642 -9.978 1.00 92.94 200 PRO A CA 1
ATOM 1602 C C . PRO A 1 200 ? -14.367 -11.773 -10.904 1.00 92.94 200 PRO A C 1
ATOM 1604 O O . PRO A 1 200 ? -14.380 -11.317 -12.046 1.00 92.94 200 PRO A O 1
ATOM 1607 N N . GLY A 1 201 ? -13.317 -12.403 -10.398 1.00 92.75 201 GLY A N 1
ATOM 1608 C CA . GLY A 1 201 ? -12.046 -12.548 -11.086 1.00 92.75 201 GLY A CA 1
ATOM 1609 C C . GLY A 1 201 ? -11.028 -13.231 -10.186 1.00 92.75 201 GLY A C 1
ATOM 1610 O O . GLY A 1 201 ? -11.078 -13.100 -8.962 1.00 92.75 201 GLY A O 1
ATOM 1611 N N . ILE A 1 202 ? -10.107 -13.973 -10.798 1.00 94.50 202 ILE A N 1
ATOM 1612 C CA . ILE A 1 202 ? -9.051 -14.669 -10.065 1.00 94.50 202 ILE A CA 1
ATOM 1613 C C . ILE A 1 202 ? -8.028 -13.656 -9.552 1.00 94.50 202 ILE A C 1
ATOM 1615 O O . ILE A 1 202 ? -7.516 -12.838 -10.315 1.00 94.50 202 ILE A O 1
ATOM 1619 N N . ARG A 1 203 ? -7.704 -13.756 -8.265 1.00 93.50 203 ARG A N 1
ATOM 1620 C CA . ARG A 1 203 ? -6.686 -12.963 -7.571 1.00 93.50 203 ARG A CA 1
ATOM 1621 C C . ARG A 1 203 ? -5.773 -13.882 -6.786 1.00 93.50 203 ARG A C 1
ATOM 1623 O O . ARG A 1 203 ? -6.246 -14.867 -6.221 1.00 93.50 203 ARG A O 1
ATOM 1630 N N . VAL A 1 204 ? -4.492 -13.553 -6.736 1.00 93.25 204 VAL A N 1
ATOM 1631 C CA . VAL A 1 204 ? -3.512 -14.290 -5.936 1.00 93.25 204 VAL A CA 1
ATOM 1632 C C . VAL A 1 204 ? -3.209 -13.510 -4.670 1.00 93.25 204 VAL A C 1
ATOM 1634 O O . VAL A 1 204 ? -2.984 -12.307 -4.728 1.00 93.25 204 VAL A O 1
ATOM 1637 N N . CYS A 1 205 ? -3.214 -14.176 -3.518 1.00 93.31 205 CYS A N 1
ATOM 1638 C CA . CYS A 1 205 ? -2.814 -13.529 -2.273 1.00 93.31 205 CYS A CA 1
ATOM 1639 C C . CYS A 1 205 ? -1.315 -13.201 -2.302 1.00 93.31 205 CYS A C 1
ATOM 1641 O O . CYS A 1 205 ? -0.482 -14.110 -2.319 1.00 93.31 205 CYS A O 1
ATOM 1643 N N . HIS A 1 206 ? -0.967 -11.911 -2.272 1.00 88.50 206 HIS A N 1
ATOM 1644 C CA . HIS A 1 206 ? 0.433 -11.485 -2.288 1.00 88.50 206 HIS A CA 1
ATOM 1645 C C . HIS A 1 206 ? 1.189 -11.978 -1.045 1.00 88.50 206 HIS A C 1
ATOM 1647 O O . HIS A 1 206 ? 2.297 -12.486 -1.171 1.00 88.50 206 HIS A O 1
ATOM 1653 N N . TYR A 1 207 ? 0.545 -11.998 0.126 1.00 88.50 207 TYR A N 1
ATOM 1654 C CA . TYR A 1 207 ? 1.138 -12.519 1.363 1.00 88.50 207 TYR A CA 1
ATOM 1655 C C . TYR A 1 207 ? 1.449 -14.027 1.321 1.00 88.50 207 TYR A C 1
ATOM 1657 O O . TYR A 1 207 ? 2.401 -14.475 1.957 1.00 88.50 207 TYR A O 1
ATOM 1665 N N . CYS A 1 208 ? 0.703 -14.824 0.545 1.00 88.38 208 CYS A N 1
ATOM 1666 C CA . CYS A 1 208 ? 1.024 -16.242 0.333 1.00 88.38 208 CYS A CA 1
ATOM 1667 C C . CYS A 1 208 ? 2.196 -16.435 -0.627 1.00 88.38 208 CYS A C 1
ATOM 1669 O O . CYS A 1 208 ? 3.021 -17.325 -0.412 1.00 88.38 208 CYS A O 1
ATOM 1671 N N . HIS A 1 209 ? 2.259 -15.613 -1.675 1.00 73.19 209 HIS A N 1
ATOM 1672 C CA . HIS A 1 209 ? 3.254 -15.740 -2.735 1.00 73.19 209 HIS A CA 1
ATOM 1673 C C . HIS A 1 209 ? 4.689 -15.604 -2.193 1.00 73.19 209 HIS A C 1
ATOM 1675 O O . HIS A 1 209 ? 5.565 -16.384 -2.561 1.00 73.19 209 HIS A O 1
ATOM 1681 N N . HIS A 1 210 ? 4.922 -14.705 -1.227 1.00 69.12 210 HIS A N 1
ATOM 1682 C CA . HIS A 1 210 ? 6.237 -14.557 -0.581 1.00 69.12 210 HIS A CA 1
ATOM 1683 C C . HIS A 1 210 ? 6.663 -15.762 0.264 1.00 69.12 210 HIS A C 1
ATOM 1685 O O . HIS A 1 210 ? 7.853 -15.953 0.502 1.00 69.12 210 HIS A O 1
ATOM 1691 N N . LEU A 1 211 ? 5.714 -16.583 0.716 1.00 70.06 211 LEU A N 1
ATOM 1692 C CA . LEU A 1 211 ? 5.985 -17.721 1.595 1.00 70.06 211 LEU A CA 1
ATOM 1693 C C . LEU A 1 211 ? 6.275 -19.019 0.829 1.00 70.06 211 LEU A C 1
ATOM 1695 O O . LEU A 1 211 ? 6.336 -20.079 1.452 1.00 70.06 211 LEU A O 1
ATOM 1699 N N . LEU A 1 212 ? 6.406 -18.968 -0.506 1.00 69.00 212 LEU A N 1
ATOM 1700 C CA . LEU A 1 212 ? 6.530 -20.142 -1.389 1.00 69.00 212 LEU A CA 1
ATOM 1701 C C . LEU A 1 212 ? 5.383 -21.162 -1.218 1.00 69.00 212 LEU A C 1
ATOM 1703 O O . LEU A 1 212 ? 5.465 -22.300 -1.689 1.00 69.00 212 LEU A O 1
ATOM 1707 N N . LYS A 1 213 ? 4.294 -20.773 -0.544 1.00 64.12 213 LYS A N 1
ATOM 1708 C CA . LYS A 1 213 ? 3.059 -21.549 -0.493 1.00 64.12 213 LYS A CA 1
ATOM 1709 C C . LYS A 1 213 ? 2.416 -21.451 -1.877 1.00 64.12 213 LYS A C 1
ATOM 1711 O O . LYS A 1 213 ? 2.416 -20.378 -2.473 1.00 64.12 213 LYS A O 1
ATOM 1716 N N . LYS A 1 214 ? 1.888 -22.573 -2.391 1.00 65.19 214 LYS A N 1
ATOM 1717 C CA . LYS A 1 214 ? 1.181 -22.635 -3.687 1.00 65.19 214 LYS A CA 1
ATOM 1718 C C . LYS A 1 214 ? 0.271 -21.418 -3.853 1.00 65.19 214 LYS A C 1
ATOM 1720 O O . LYS A 1 214 ? -0.478 -21.114 -2.926 1.00 65.19 214 LYS A O 1
ATOM 1725 N N . ASP A 1 215 ? 0.309 -20.794 -5.030 1.00 71.81 215 ASP A N 1
ATOM 1726 C CA . ASP A 1 215 ? -0.479 -19.600 -5.339 1.00 71.81 215 ASP A CA 1
ATOM 1727 C C . ASP A 1 215 ? -1.959 -19.825 -5.004 1.00 71.81 215 ASP A C 1
ATOM 1729 O O . ASP A 1 215 ? -2.686 -20.530 -5.717 1.00 71.81 215 ASP A O 1
ATOM 1733 N N . SER A 1 216 ? -2.404 -19.244 -3.888 1.00 88.06 216 SER A N 1
ATOM 1734 C CA . SER A 1 216 ? -3.788 -19.327 -3.449 1.00 88.06 216 SER A CA 1
ATOM 1735 C C . SER A 1 216 ? -4.610 -18.393 -4.337 1.00 88.06 216 SER A C 1
ATOM 1737 O O . SER A 1 216 ? -4.453 -17.171 -4.322 1.00 88.06 216 SER A O 1
ATOM 1739 N N . LYS A 1 217 ? -5.436 -18.995 -5.195 1.00 92.94 217 LYS A N 1
ATOM 1740 C CA . LYS A 1 217 ? -6.285 -18.293 -6.160 1.00 92.94 217 LYS A CA 1
ATOM 1741 C C . LYS A 1 217 ? -7.674 -18.108 -5.566 1.00 92.94 217 LYS A C 1
ATOM 1743 O O . LYS A 1 217 ? -8.324 -19.085 -5.208 1.00 92.94 217 LYS A O 1
ATOM 1748 N N . HIS A 1 218 ? -8.137 -16.866 -5.533 1.00 95.38 218 HIS A N 1
ATOM 1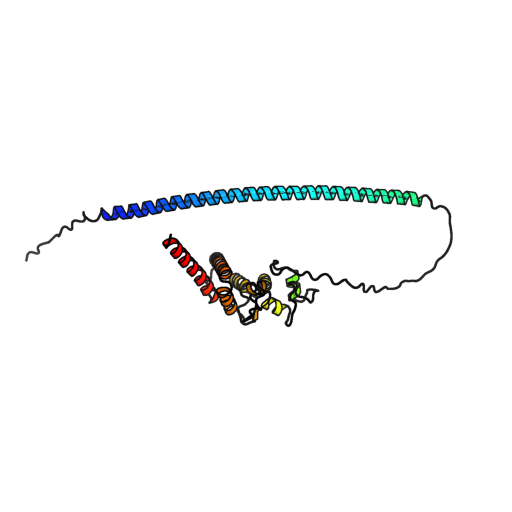749 C CA . HIS A 1 218 ? -9.411 -16.471 -4.933 1.00 95.38 218 HIS A CA 1
ATOM 1750 C C . HIS A 1 218 ? -10.278 -15.784 -5.976 1.00 95.38 218 HIS A C 1
ATOM 1752 O O . HIS A 1 218 ? -9.784 -14.942 -6.725 1.00 95.38 218 HIS A O 1
ATOM 1758 N N . ASN A 1 219 ? -11.559 -16.144 -6.047 1.00 95.25 219 ASN A N 1
ATOM 1759 C CA . ASN A 1 219 ? -12.485 -15.549 -7.001 1.00 95.25 219 ASN A CA 1
ATOM 1760 C C . ASN A 1 219 ? -13.214 -14.362 -6.358 1.00 95.25 219 ASN A C 1
ATOM 1762 O O . ASN A 1 219 ? -14.273 -14.513 -5.748 1.00 95.25 219 ASN A O 1
ATOM 1766 N N . GLY A 1 220 ? -12.630 -13.177 -6.511 1.00 92.88 220 GLY A N 1
ATOM 1767 C CA . GLY A 1 220 ? -13.183 -11.925 -6.010 1.00 92.88 220 GLY A CA 1
ATOM 1768 C C . GLY A 1 220 ? -12.680 -11.502 -4.628 1.00 92.88 220 GLY A C 1
ATOM 1769 O O . GLY A 1 220 ? -11.930 -12.196 -3.940 1.00 92.88 220 GLY A O 1
ATOM 1770 N N . GLN A 1 221 ? -13.110 -10.300 -4.249 1.00 94.62 221 GLN A N 1
ATOM 1771 C CA . GLN A 1 221 ? -12.575 -9.543 -3.120 1.00 94.62 221 GLN A CA 1
ATOM 1772 C C . GLN A 1 221 ? -12.822 -10.214 -1.758 1.00 94.62 221 GLN A C 1
ATOM 1774 O O . GLN A 1 221 ? -11.919 -10.305 -0.931 1.00 94.62 221 GLN A O 1
ATOM 1779 N N . LEU A 1 222 ? -14.041 -10.715 -1.535 1.00 95.19 222 LEU A N 1
ATOM 1780 C CA . LEU A 1 222 ? -14.448 -11.306 -0.258 1.00 95.19 222 LEU A CA 1
ATOM 1781 C C . LEU A 1 222 ? -13.707 -12.614 0.044 1.00 95.19 222 LEU A C 1
ATOM 1783 O O . LEU A 1 222 ? -13.276 -12.827 1.172 1.00 95.19 222 LEU A O 1
ATOM 1787 N N . GLN A 1 223 ? -13.537 -13.482 -0.960 1.00 96.25 223 GLN A N 1
ATOM 1788 C CA . GLN A 1 223 ? -12.809 -14.744 -0.783 1.00 96.25 223 GLN A CA 1
ATOM 1789 C C . GLN A 1 223 ? -11.349 -14.489 -0.408 1.00 96.25 223 GLN A C 1
ATOM 1791 O O . GLN A 1 223 ? -10.831 -15.130 0.503 1.00 96.25 223 GLN A O 1
ATOM 1796 N N . LEU A 1 224 ? -10.718 -13.506 -1.057 1.00 95.94 224 LEU A N 1
ATOM 1797 C CA . LEU A 1 224 ? -9.356 -13.104 -0.735 1.00 95.94 224 LEU A CA 1
ATOM 1798 C C . LEU A 1 224 ? -9.256 -12.503 0.676 1.00 95.94 224 LEU A C 1
ATOM 1800 O O . LEU A 1 224 ? -8.345 -12.859 1.415 1.00 95.94 224 LEU A O 1
ATOM 1804 N N . ALA A 1 225 ? -10.202 -11.649 1.075 1.00 96.44 225 ALA A N 1
ATOM 1805 C CA . ALA A 1 225 ? -10.240 -11.093 2.428 1.00 96.44 225 ALA A CA 1
ATOM 1806 C C . ALA A 1 225 ? -10.374 -12.191 3.498 1.00 96.44 225 ALA A C 1
ATOM 1808 O O . ALA A 1 225 ? -9.580 -12.217 4.432 1.00 96.44 225 ALA A O 1
ATOM 1809 N N . ASN A 1 226 ? -11.299 -13.142 3.316 1.00 96.62 226 ASN A N 1
ATOM 1810 C CA . ASN A 1 226 ? -11.451 -14.296 4.211 1.00 96.62 226 ASN A CA 1
ATOM 1811 C C . ASN A 1 226 ? -10.174 -15.143 4.270 1.00 96.62 226 ASN A C 1
ATOM 1813 O O . ASN A 1 226 ? -9.803 -15.649 5.324 1.00 96.62 226 ASN A O 1
ATOM 1817 N N . HIS A 1 227 ? -9.495 -15.333 3.140 1.00 95.88 227 HIS A N 1
ATOM 1818 C CA . HIS A 1 227 ? -8.233 -16.058 3.121 1.00 95.88 227 HIS A CA 1
ATOM 1819 C C . HIS A 1 227 ? -7.152 -15.338 3.932 1.00 95.88 227 HIS A C 1
ATOM 1821 O O . HIS A 1 227 ? -6.480 -15.985 4.724 1.00 95.88 227 HIS A O 1
ATOM 1827 N N . ILE A 1 228 ? -7.014 -14.017 3.785 1.00 95.50 228 ILE A N 1
ATOM 1828 C CA . ILE A 1 228 ? -6.047 -13.225 4.559 1.00 95.50 228 ILE A CA 1
ATOM 1829 C C . ILE A 1 228 ? -6.404 -13.246 6.051 1.00 95.50 228 ILE A C 1
ATOM 1831 O O . ILE A 1 228 ? -5.516 -13.448 6.866 1.00 95.50 228 ILE A O 1
ATOM 1835 N N . GLU A 1 229 ? -7.684 -13.131 6.416 1.00 96.00 229 GLU A N 1
ATOM 1836 C CA . GLU A 1 229 ? -8.135 -13.239 7.814 1.00 96.00 229 GLU A CA 1
ATOM 1837 C C . GLU A 1 229 ? -7.715 -14.570 8.461 1.00 96.00 229 GLU A C 1
ATOM 1839 O O . GLU A 1 229 ? -7.276 -14.587 9.609 1.00 96.00 229 GLU A O 1
ATOM 1844 N N . ASN A 1 230 ? -7.821 -15.681 7.725 1.00 95.19 230 ASN A N 1
ATOM 1845 C CA . ASN A 1 230 ? -7.540 -17.015 8.258 1.00 95.19 230 ASN A CA 1
ATOM 1846 C C . ASN A 1 230 ? -6.057 -17.413 8.178 1.00 95.19 230 ASN A C 1
ATOM 1848 O O . ASN A 1 230 ? -5.536 -18.021 9.109 1.00 95.19 230 ASN A O 1
ATOM 1852 N N . GLU A 1 231 ? -5.382 -17.106 7.069 1.00 94.56 231 GLU A N 1
ATOM 1853 C CA . GLU A 1 231 ? -4.011 -17.564 6.789 1.00 94.56 231 GLU A CA 1
ATOM 1854 C C . GLU A 1 231 ? -2.938 -16.525 7.140 1.00 94.56 231 GLU A C 1
ATOM 1856 O O . GLU A 1 231 ? -1.769 -16.888 7.275 1.00 94.56 231 GLU A O 1
ATOM 1861 N N . HIS A 1 232 ? -3.326 -15.254 7.286 1.00 93.69 232 HIS A N 1
ATOM 1862 C CA . HIS A 1 232 ? -2.454 -14.119 7.611 1.00 93.69 232 HIS A CA 1
ATOM 1863 C C . HIS A 1 232 ? -3.096 -13.208 8.681 1.00 93.69 232 HIS A C 1
ATOM 1865 O O . HIS A 1 232 ? -3.283 -12.007 8.447 1.00 93.69 232 HIS A O 1
ATOM 1871 N N . PRO A 1 233 ? -3.495 -13.754 9.847 1.00 94.50 233 PRO A N 1
ATOM 1872 C CA . PRO A 1 233 ? -4.277 -13.020 10.843 1.00 94.50 233 PRO A CA 1
ATOM 1873 C C . PRO A 1 233 ? -3.562 -11.771 11.381 1.00 94.50 233 PRO A C 1
ATOM 1875 O O . PRO A 1 233 ? -4.215 -10.766 11.663 1.00 94.50 233 PRO A O 1
ATOM 1878 N N . GLU A 1 234 ? -2.233 -11.799 11.496 1.00 94.31 234 GLU A N 1
ATOM 1879 C CA . GLU A 1 234 ? -1.410 -10.653 11.893 1.00 94.31 234 GLU A CA 1
ATOM 1880 C C . GLU A 1 234 ? -1.532 -9.493 10.899 1.00 94.31 234 GLU A C 1
ATOM 1882 O O . GLU A 1 234 ? -1.829 -8.361 11.285 1.00 94.31 234 GLU A O 1
ATOM 1887 N N . VAL A 1 235 ? -1.418 -9.802 9.608 1.00 93.75 235 VAL A N 1
ATOM 1888 C CA . VAL A 1 235 ? -1.576 -8.836 8.522 1.00 93.75 235 VAL A CA 1
ATOM 1889 C C . VAL A 1 235 ? -3.002 -8.301 8.506 1.00 93.75 235 VAL A C 1
ATOM 1891 O O . VAL A 1 235 ? -3.216 -7.095 8.410 1.00 93.75 235 VAL A O 1
ATOM 1894 N N . PHE A 1 236 ? -3.997 -9.180 8.635 1.00 95.31 236 PHE A N 1
ATOM 1895 C CA . PHE A 1 236 ? -5.397 -8.768 8.635 1.00 95.31 236 PHE A CA 1
ATOM 1896 C C . PHE A 1 236 ? -5.718 -7.818 9.799 1.00 95.31 236 PHE A C 1
ATOM 1898 O O . PHE A 1 236 ? -6.438 -6.836 9.609 1.00 95.31 236 PHE A O 1
ATOM 1905 N N . GLY A 1 237 ? -5.128 -8.050 10.977 1.00 93.75 237 GLY A N 1
ATOM 1906 C CA . GLY A 1 237 ? -5.218 -7.144 12.122 1.00 93.75 237 GLY A CA 1
ATOM 1907 C C . GLY A 1 237 ? -4.664 -5.748 11.818 1.00 93.75 237 GLY A C 1
ATOM 1908 O O . GLY A 1 237 ? -5.329 -4.745 12.090 1.00 93.75 237 GLY A O 1
ATOM 1909 N N . GLU A 1 238 ? -3.493 -5.661 11.184 1.00 94.44 238 GLU A N 1
ATOM 1910 C CA . GLU A 1 238 ? -2.919 -4.380 10.750 1.00 94.44 238 GLU A CA 1
ATOM 1911 C C . GLU A 1 238 ? -3.800 -3.671 9.717 1.00 94.44 238 GLU A C 1
ATOM 1913 O O . GLU A 1 238 ? -4.055 -2.468 9.840 1.00 94.44 238 GLU A O 1
ATOM 1918 N N . LEU A 1 239 ? -4.319 -4.408 8.729 1.00 93.44 239 LEU A N 1
ATOM 1919 C CA . LEU A 1 239 ? -5.242 -3.871 7.725 1.00 93.44 239 LEU A CA 1
ATOM 1920 C C . LEU A 1 239 ? -6.513 -3.319 8.372 1.00 93.44 239 LEU A C 1
ATOM 1922 O O . LEU A 1 239 ? -7.017 -2.273 7.959 1.00 93.44 239 LEU A O 1
ATOM 1926 N N . ALA A 1 240 ? -7.007 -3.973 9.418 1.00 92.25 240 ALA A N 1
ATOM 1927 C CA . ALA A 1 240 ? -8.159 -3.505 10.165 1.00 92.25 240 ALA A CA 1
ATOM 1928 C C . ALA A 1 240 ? -7.859 -2.181 10.896 1.00 92.25 240 ALA A C 1
ATOM 1930 O O . ALA A 1 240 ? -8.643 -1.231 10.814 1.00 92.25 240 ALA A O 1
ATOM 1931 N N . VAL A 1 241 ? -6.682 -2.047 11.518 1.00 91.50 241 VAL A N 1
ATOM 1932 C CA . VAL A 1 241 ? -6.227 -0.778 12.122 1.00 91.50 241 VAL A CA 1
ATOM 1933 C C . VAL A 1 241 ? -6.068 0.321 11.068 1.00 91.50 241 VAL A C 1
ATOM 1935 O O . VAL A 1 241 ? -6.460 1.467 11.297 1.00 91.50 241 VAL A O 1
ATOM 1938 N N . GLN A 1 242 ? -5.531 0.003 9.891 1.00 90.88 242 GLN A N 1
ATOM 1939 C CA . GLN A 1 242 ? -5.443 0.961 8.788 1.00 90.88 242 GLN A CA 1
ATOM 1940 C C . GLN A 1 242 ? -6.834 1.387 8.296 1.00 90.88 242 GLN A C 1
ATOM 1942 O O . GLN A 1 242 ? -7.056 2.577 8.057 1.00 90.88 242 GLN A O 1
ATOM 1947 N N . HIS A 1 243 ? -7.787 0.453 8.217 1.00 89.94 243 HIS A N 1
ATOM 1948 C CA . HIS A 1 243 ? -9.166 0.734 7.825 1.00 89.94 243 HIS A CA 1
ATOM 1949 C C . HIS A 1 243 ? -9.838 1.737 8.765 1.00 89.94 243 HIS A C 1
ATOM 1951 O O . HIS A 1 243 ? -10.460 2.691 8.298 1.00 89.94 243 HIS A O 1
ATOM 1957 N N . SER A 1 244 ? -9.696 1.574 10.085 1.00 88.00 244 SER A N 1
ATOM 1958 C CA . SER A 1 244 ? -10.316 2.491 11.055 1.00 88.00 244 SER A CA 1
ATOM 1959 C C . SER A 1 244 ? -9.771 3.917 10.933 1.00 88.00 244 SER A C 1
ATOM 1961 O O . SER A 1 244 ? -10.542 4.885 10.963 1.00 88.00 244 SER A O 1
ATOM 1963 N N . ARG A 1 245 ? -8.461 4.060 10.693 1.00 87.56 245 ARG A N 1
ATOM 1964 C CA . ARG A 1 245 ? -7.817 5.352 10.405 1.00 87.56 245 ARG A CA 1
ATOM 1965 C C . ARG A 1 245 ? -8.342 5.952 9.102 1.00 87.56 245 ARG A C 1
ATOM 1967 O O . ARG A 1 245 ? -8.759 7.108 9.081 1.00 87.56 245 ARG A O 1
ATOM 1974 N N . HIS A 1 246 ? -8.391 5.159 8.032 1.00 84.81 246 HIS A N 1
ATOM 1975 C CA . HIS A 1 246 ? -8.872 5.610 6.726 1.00 84.81 246 HIS A CA 1
ATOM 1976 C C . HIS A 1 246 ? -10.351 6.029 6.767 1.00 84.81 246 HIS A C 1
ATOM 1978 O O . HIS A 1 246 ? -10.744 7.042 6.182 1.00 84.81 246 HIS A O 1
ATOM 1984 N N . ARG A 1 247 ? -11.191 5.279 7.486 1.00 84.00 247 ARG A N 1
ATOM 1985 C CA . ARG A 1 247 ? -12.607 5.607 7.681 1.00 84.00 247 ARG A CA 1
ATOM 1986 C C . ARG A 1 247 ? -12.780 6.915 8.450 1.00 84.00 247 ARG A C 1
ATOM 1988 O O . ARG A 1 247 ? -13.617 7.726 8.072 1.00 84.00 247 ARG A O 1
ATOM 1995 N N . SER A 1 248 ? -11.965 7.146 9.477 1.00 82.50 248 SER A N 1
ATOM 1996 C CA . SER A 1 248 ? -11.989 8.395 10.251 1.00 82.50 248 SER A CA 1
ATOM 1997 C C . SER A 1 248 ? -11.624 9.603 9.380 1.00 82.50 248 SER A C 1
ATOM 1999 O O . SER A 1 248 ? -12.311 10.621 9.415 1.00 82.50 248 SER A O 1
ATOM 2001 N N . ASN A 1 249 ? -10.610 9.457 8.522 1.00 79.31 249 ASN A N 1
ATOM 2002 C CA . ASN A 1 249 ? -10.185 10.510 7.596 1.00 79.31 249 ASN A CA 1
ATOM 2003 C C . ASN A 1 249 ? -11.235 10.802 6.512 1.00 79.31 249 ASN A C 1
ATOM 2005 O O . ASN A 1 249 ? -11.512 11.960 6.214 1.00 79.31 249 ASN A O 1
ATOM 2009 N N . THR A 1 250 ? -11.853 9.764 5.943 1.00 78.50 250 THR A N 1
ATOM 2010 C CA . THR A 1 250 ? -12.885 9.925 4.899 1.00 78.50 250 THR A CA 1
ATOM 2011 C C . THR A 1 250 ? -14.218 10.432 5.448 1.00 78.50 250 THR A C 1
ATOM 2013 O O . THR A 1 250 ? -14.906 11.190 4.770 1.00 78.50 250 THR A O 1
ATOM 2016 N N . ALA A 1 251 ? -14.583 10.078 6.683 1.00 75.62 251 ALA A N 1
ATOM 2017 C CA . ALA A 1 251 ? -15.757 10.637 7.354 1.00 75.62 251 ALA A CA 1
ATOM 2018 C C . ALA A 1 251 ? -15.625 12.150 7.600 1.00 75.62 251 ALA A C 1
ATOM 2020 O O . ALA A 1 251 ? -16.630 12.855 7.604 1.00 75.62 251 ALA A O 1
ATOM 2021 N N . ALA A 1 252 ? -14.399 12.659 7.760 1.00 73.00 252 ALA A N 1
ATOM 2022 C CA . ALA A 1 252 ? -14.149 14.093 7.888 1.00 73.00 252 ALA A CA 1
ATOM 2023 C C . ALA A 1 252 ? -14.323 14.860 6.562 1.00 73.00 252 ALA A C 1
ATOM 2025 O O . ALA A 1 252 ? -14.546 16.069 6.586 1.00 73.00 252 ALA A O 1
ATOM 2026 N N . THR A 1 253 ? -14.224 14.183 5.413 1.00 71.62 253 THR A N 1
ATOM 2027 C CA . THR A 1 253 ? -14.222 14.817 4.081 1.00 71.62 253 THR A CA 1
ATOM 2028 C C . THR A 1 253 ? -15.452 14.498 3.229 1.00 71.62 253 THR A C 1
ATOM 2030 O O . THR A 1 253 ? -15.714 15.205 2.257 1.00 71.62 253 THR A O 1
ATOM 2033 N N . SER A 1 254 ? -16.228 13.466 3.571 1.00 71.50 254 SER A N 1
ATOM 2034 C CA . SER A 1 254 ? -17.387 13.019 2.791 1.00 71.50 254 SER A CA 1
ATOM 2035 C C . SER A 1 254 ? -18.713 13.343 3.482 1.00 71.50 254 SER A C 1
ATOM 2037 O O . SER A 1 254 ? -18.958 12.933 4.613 1.00 71.50 254 SER A O 1
ATOM 2039 N N . HIS A 1 255 ? -19.617 14.019 2.766 1.00 66.00 255 HIS A N 1
ATOM 2040 C CA . HIS A 1 255 ? -20.958 14.364 3.259 1.00 66.00 255 HIS A CA 1
ATOM 2041 C C . HIS A 1 255 ? -21.988 13.226 3.156 1.00 66.00 255 HIS A C 1
ATOM 2043 O O . HIS A 1 255 ? -23.095 13.367 3.674 1.00 66.00 255 HIS A O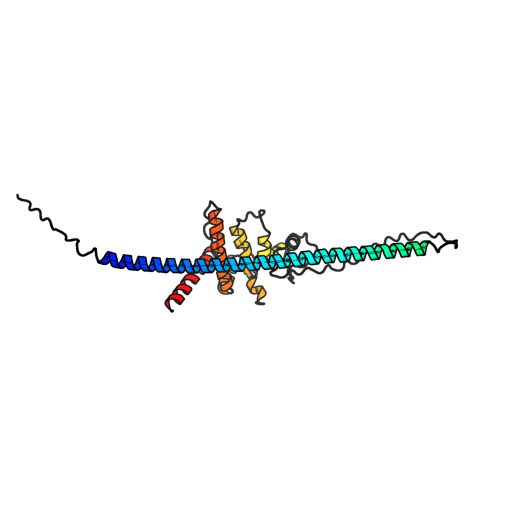 1
ATOM 2049 N N . ILE A 1 256 ? -21.662 12.108 2.496 1.00 61.28 256 ILE A N 1
ATOM 2050 C CA . ILE A 1 256 ? -22.603 11.000 2.279 1.00 61.28 256 ILE A CA 1
ATOM 2051 C C . ILE A 1 256 ? -22.116 9.761 3.044 1.00 61.28 256 ILE A C 1
ATOM 2053 O O . ILE A 1 256 ? -21.063 9.212 2.699 1.00 61.28 256 ILE A O 1
ATOM 2057 N N . PRO A 1 257 ? -22.874 9.281 4.049 1.00 57.50 257 PRO A N 1
ATOM 2058 C CA . PRO A 1 257 ? -22.574 8.031 4.734 1.00 57.50 257 PRO A CA 1
ATOM 2059 C C . PRO A 1 257 ? -22.649 6.859 3.749 1.00 57.50 257 PRO A C 1
ATOM 2061 O O . PRO A 1 257 ? -23.704 6.580 3.182 1.00 57.50 257 PRO A O 1
ATOM 2064 N N . GLN A 1 258 ? -21.536 6.155 3.545 1.00 66.12 258 GLN A N 1
ATOM 2065 C CA . GLN A 1 258 ? -21.552 4.875 2.839 1.00 66.12 258 GLN A CA 1
ATOM 2066 C C . GLN A 1 258 ? -21.892 3.756 3.826 1.00 66.12 258 GLN A C 1
ATOM 2068 O O . GLN A 1 258 ? -21.311 3.683 4.911 1.00 66.12 258 GLN A O 1
ATOM 2073 N N . LEU A 1 259 ? -22.819 2.872 3.448 1.00 61.56 259 LEU A N 1
ATOM 2074 C CA . LEU A 1 259 ? -23.090 1.661 4.218 1.00 61.56 259 LEU A CA 1
ATOM 2075 C C . LEU A 1 259 ? -21.863 0.732 4.172 1.00 61.56 259 LEU A C 1
ATOM 2077 O O . LEU A 1 259 ? -21.293 0.545 3.091 1.00 61.56 259 LEU A O 1
ATOM 2081 N N . PRO A 1 260 ? -21.455 0.142 5.310 1.00 74.56 260 PRO A N 1
ATOM 2082 C CA . PRO A 1 260 ? -20.339 -0.792 5.339 1.00 74.56 260 PRO A CA 1
ATOM 2083 C C . PRO A 1 260 ? -20.695 -2.055 4.544 1.00 74.56 260 PRO A C 1
ATOM 2085 O O . PRO A 1 260 ? -21.735 -2.684 4.776 1.00 74.56 260 PRO A O 1
ATOM 2088 N N . GLY A 1 261 ? -19.828 -2.404 3.595 1.00 84.00 261 GLY A N 1
ATOM 2089 C CA . GLY A 1 261 ? -19.871 -3.662 2.861 1.00 84.00 261 GLY A CA 1
ATOM 2090 C C . GLY A 1 261 ? -19.399 -4.830 3.728 1.00 84.00 261 GLY A C 1
ATOM 2091 O O . GLY A 1 261 ? -19.029 -4.668 4.888 1.00 84.00 261 GLY A O 1
ATOM 2092 N N . GLU A 1 262 ? -19.422 -6.040 3.175 1.00 88.25 262 GLU A N 1
ATOM 2093 C CA . GLU A 1 262 ? -19.117 -7.260 3.939 1.00 88.25 262 GLU A CA 1
ATOM 2094 C C . GLU A 1 262 ? -17.676 -7.297 4.455 1.00 88.25 262 GLU A C 1
ATOM 2096 O O . GLU A 1 262 ? -17.453 -7.637 5.613 1.00 88.25 262 GLU A O 1
ATOM 2101 N N . ILE A 1 263 ? -16.708 -6.862 3.647 1.00 83.88 263 ILE A N 1
ATOM 2102 C CA . ILE A 1 263 ? -15.298 -6.818 4.058 1.00 83.88 263 ILE A CA 1
ATOM 2103 C C . ILE A 1 263 ? -15.083 -5.799 5.180 1.00 83.88 263 ILE A C 1
ATOM 2105 O O . ILE A 1 263 ? -14.288 -6.032 6.083 1.00 83.88 263 ILE A O 1
ATOM 2109 N N . ASP A 1 264 ? -15.838 -4.703 5.190 1.00 86.62 264 ASP A N 1
ATOM 2110 C CA . ASP A 1 264 ? -15.762 -3.722 6.276 1.00 86.62 264 ASP A CA 1
ATOM 2111 C C . ASP A 1 264 ? -16.209 -4.317 7.597 1.00 86.62 264 ASP A C 1
ATOM 2113 O O . ASP A 1 264 ? -15.579 -4.080 8.621 1.00 86.62 264 ASP A O 1
ATOM 2117 N N . ARG A 1 265 ? -17.261 -5.140 7.560 1.00 90.38 265 ARG A N 1
ATOM 2118 C CA . ARG A 1 265 ? -17.727 -5.867 8.741 1.00 90.38 265 ARG A CA 1
ATOM 2119 C C . ARG A 1 265 ? -16.681 -6.869 9.221 1.00 90.38 265 ARG A C 1
ATOM 2121 O O . ARG A 1 265 ? -16.531 -7.019 10.429 1.00 90.38 265 ARG A O 1
ATOM 2128 N N . LEU A 1 266 ? -15.949 -7.522 8.313 1.00 87.25 266 LEU A N 1
ATOM 2129 C CA . LEU A 1 266 ? -14.838 -8.411 8.679 1.00 87.25 266 LEU A CA 1
ATOM 2130 C C . LEU A 1 266 ? -13.707 -7.637 9.369 1.00 87.25 266 LEU A C 1
ATOM 2132 O O . LEU A 1 266 ? -13.277 -8.013 10.458 1.00 87.25 266 LEU A O 1
ATOM 2136 N N . LEU A 1 267 ? -13.282 -6.512 8.790 1.00 87.06 267 LEU A N 1
ATOM 2137 C CA . LEU A 1 267 ? -12.239 -5.660 9.369 1.00 87.06 267 LEU A CA 1
ATOM 2138 C C . LEU A 1 267 ? -12.672 -5.092 10.735 1.00 87.06 267 LEU A C 1
ATOM 2140 O O . LEU A 1 267 ? -11.920 -5.149 11.704 1.00 87.06 267 LEU A O 1
ATOM 2144 N N . GLU A 1 268 ? -13.908 -4.602 10.858 1.00 89.38 268 GLU A N 1
ATOM 2145 C CA . GLU A 1 268 ? -14.459 -4.108 12.130 1.00 89.38 268 GLU A CA 1
ATOM 2146 C C . GLU A 1 268 ? -14.558 -5.211 13.193 1.00 89.38 268 GLU A C 1
ATOM 2148 O O . GLU A 1 268 ? -14.224 -4.985 14.357 1.00 89.38 268 GLU A O 1
ATOM 2153 N N . LYS A 1 269 ? -14.971 -6.423 12.805 1.00 90.50 269 LYS A N 1
ATOM 2154 C CA . LYS A 1 269 ? -15.009 -7.583 13.703 1.00 90.50 269 LYS A CA 1
ATOM 2155 C C . LYS A 1 269 ? -13.613 -7.929 14.221 1.00 90.50 269 LYS A C 1
ATOM 2157 O O . LYS A 1 269 ? -13.469 -8.178 15.417 1.00 90.50 269 LYS A O 1
ATOM 2162 N N . SER A 1 270 ? -12.599 -7.905 13.354 1.00 88.12 270 SER A N 1
ATOM 2163 C CA . SER A 1 270 ? -11.212 -8.180 13.742 1.00 88.12 270 SER A CA 1
ATOM 2164 C C . SER A 1 270 ? -10.694 -7.175 14.777 1.00 88.12 270 SER A C 1
ATOM 2166 O O . SER A 1 270 ? -10.092 -7.585 15.765 1.00 88.12 270 SER A O 1
ATOM 2168 N N . LEU A 1 271 ? -10.983 -5.877 14.606 1.00 86.75 271 LEU A N 1
ATOM 2169 C CA . LEU A 1 271 ? -10.618 -4.836 15.583 1.00 86.75 271 LEU A CA 1
ATOM 2170 C C . LEU A 1 271 ? -11.286 -5.033 16.944 1.00 86.75 271 LEU A C 1
ATOM 2172 O O . LEU A 1 271 ? -10.666 -4.853 17.988 1.00 86.75 271 LEU A O 1
ATOM 2176 N N . ASN A 1 272 ? -12.569 -5.389 16.949 1.00 85.56 272 ASN A N 1
ATOM 2177 C CA . ASN A 1 272 ? -13.292 -5.583 18.202 1.00 85.56 272 ASN A CA 1
ATOM 2178 C C . ASN A 1 272 ? -12.802 -6.839 18.942 1.00 85.56 272 ASN A C 1
ATOM 2180 O O . ASN A 1 272 ? -12.705 -6.828 20.168 1.00 85.56 272 ASN A O 1
ATOM 2184 N N . GLY A 1 273 ? -12.428 -7.891 18.204 1.00 80.62 273 GLY A N 1
ATOM 2185 C CA . GLY A 1 273 ? -11.901 -9.131 18.775 1.00 80.62 273 GLY A CA 1
ATOM 2186 C C . GLY A 1 273 ? -10.525 -8.988 19.437 1.00 80.62 273 GLY A C 1
ATOM 2187 O O . GLY A 1 273 ? -10.252 -9.688 20.413 1.00 80.62 273 GLY A O 1
ATOM 2188 N N . THR A 1 274 ? -9.658 -8.083 18.965 1.00 73.75 274 THR A N 1
ATOM 2189 C CA . THR A 1 274 ? -8.356 -7.831 19.616 1.00 73.75 274 THR A CA 1
ATOM 2190 C C . THR A 1 274 ? -8.529 -7.155 20.974 1.00 73.75 274 THR A C 1
ATOM 2192 O O . THR A 1 274 ? -7.922 -7.583 21.951 1.00 73.75 274 THR A O 1
ATOM 2195 N N . HIS A 1 275 ? -9.448 -6.190 21.082 1.00 71.38 275 HIS A N 1
ATOM 2196 C CA . HIS A 1 275 ? -9.719 -5.497 22.345 1.00 71.38 275 HIS A CA 1
ATOM 2197 C C . HIS A 1 275 ? -10.271 -6.409 23.450 1.00 71.38 275 HIS A C 1
ATOM 2199 O O . HIS A 1 275 ? -10.037 -6.151 24.631 1.00 71.38 275 HIS A O 1
ATOM 2205 N N . GLU A 1 276 ? -11.016 -7.460 23.100 1.00 71.81 276 GLU A N 1
ATOM 2206 C CA . GLU A 1 276 ? -11.500 -8.431 24.088 1.00 71.81 276 GLU A CA 1
ATOM 2207 C C . GLU A 1 276 ? -10.370 -9.311 24.631 1.00 71.81 276 GLU A C 1
ATOM 2209 O O . GLU A 1 276 ? -10.319 -9.555 25.836 1.00 71.81 276 GLU A O 1
ATOM 2214 N N . LYS A 1 277 ? -9.433 -9.738 23.775 1.00 74.12 277 LYS A N 1
ATOM 2215 C CA . LYS A 1 277 ? -8.275 -10.539 24.202 1.00 74.12 277 LYS A CA 1
ATOM 2216 C C . LYS A 1 277 ? -7.360 -9.758 25.142 1.00 74.12 277 LYS A C 1
ATOM 2218 O O . LYS A 1 277 ? -6.958 -10.303 26.169 1.00 74.12 277 LYS A O 1
ATOM 2223 N N . ASP A 1 278 ? -7.110 -8.485 24.841 1.00 74.31 278 ASP A N 1
ATOM 2224 C CA . ASP A 1 278 ? -6.269 -7.623 25.677 1.00 74.31 278 ASP A CA 1
ATOM 2225 C C . ASP A 1 278 ? -6.899 -7.390 27.059 1.00 74.31 278 ASP A C 1
ATOM 2227 O O . ASP A 1 278 ? -6.220 -7.505 28.077 1.00 74.31 278 ASP A O 1
ATOM 2231 N N . LYS A 1 279 ? -8.222 -7.173 27.123 1.00 74.88 279 LYS A N 1
ATOM 2232 C CA . LYS A 1 279 ? -8.953 -7.040 28.398 1.00 74.88 279 LYS A CA 1
ATOM 2233 C C . LYS A 1 279 ? -8.917 -8.309 29.246 1.00 74.88 279 LYS A C 1
ATOM 2235 O O . LYS A 1 279 ? -8.859 -8.215 30.468 1.00 74.88 279 LYS A O 1
ATOM 2240 N N . ILE A 1 280 ? -8.991 -9.485 28.623 1.00 78.12 280 ILE A N 1
ATOM 2241 C CA . ILE A 1 280 ? -8.888 -10.763 29.342 1.00 78.12 280 ILE A CA 1
ATOM 2242 C C . ILE A 1 280 ? -7.470 -10.939 29.892 1.00 78.12 280 ILE A C 1
ATOM 2244 O O . ILE A 1 280 ? -7.313 -11.354 31.037 1.00 78.12 280 ILE A O 1
ATOM 2248 N N . HIS A 1 281 ? -6.445 -10.587 29.112 1.00 77.69 281 HIS A N 1
ATOM 2249 C CA . HIS A 1 281 ? -5.056 -10.645 29.563 1.00 77.69 281 HIS A CA 1
ATOM 2250 C C . HIS A 1 281 ? -4.796 -9.678 30.732 1.00 77.69 281 HIS A C 1
ATOM 2252 O O . HIS A 1 281 ? -4.128 -10.045 31.691 1.00 77.69 281 HIS A O 1
ATOM 2258 N N . GLU A 1 282 ? -5.374 -8.476 30.700 1.00 81.12 282 GLU A N 1
ATOM 2259 C CA . GLU A 1 282 ? -5.269 -7.485 31.782 1.00 81.12 282 GLU A CA 1
ATOM 2260 C C . GLU A 1 282 ? -6.011 -7.907 33.066 1.00 81.12 282 GLU A C 1
ATOM 2262 O O . GLU A 1 282 ? -5.609 -7.521 34.154 1.00 81.12 282 GLU A O 1
ATOM 2267 N N . GLN A 1 283 ? -7.063 -8.731 32.977 1.00 78.44 283 GLN A N 1
ATOM 2268 C CA . GLN A 1 283 ? -7.773 -9.266 34.155 1.00 78.44 283 GLN A CA 1
ATOM 2269 C C . GLN A 1 283 ? -7.073 -10.461 34.820 1.00 78.44 283 GLN A C 1
ATOM 2271 O O . GLN A 1 283 ? -7.446 -10.844 35.929 1.00 78.44 283 GLN A O 1
ATOM 2276 N N . LEU A 1 284 ? -6.107 -11.081 34.138 1.00 77.31 284 LEU A N 1
ATOM 2277 C CA . LEU A 1 284 ? -5.369 -12.249 34.628 1.00 77.31 284 LEU A CA 1
ATOM 2278 C C . LEU A 1 284 ? -4.016 -11.890 35.270 1.00 77.31 284 LEU A C 1
ATOM 2280 O O . LEU A 1 284 ? -3.343 -12.790 35.777 1.00 77.31 284 LEU A O 1
ATOM 2284 N N . HIS A 1 285 ? -3.640 -10.607 35.275 1.00 69.81 285 HIS A N 1
ATOM 2285 C CA . HIS A 1 285 ? -2.426 -10.064 35.893 1.00 69.81 285 HIS A CA 1
ATOM 2286 C C . HIS A 1 285 ? -2.759 -9.082 37.019 1.00 69.81 285 HIS A C 1
ATOM 2288 O O . HIS A 1 285 ? -1.975 -9.057 37.996 1.00 69.81 285 HIS A O 1
#

Secondary structure (DSSP, 8-state):
------------TTSHHHHHHHHHHHHHHHHHHHHHHHHHHHHHHHHHHHHHHHHHHHHHHHHHHHHHHHHHHHHHHHHHHHHHHHHHHHHHHHTTS--------------------------------TTSPP-HHHHHHHHT--S-SS-TT--S---S-HHHHHHHH-HHHHHHH--STT---HHHHHHHHHH--SS--EEE-HHHHTTT----EEESHHHHHHHHHHH-HHHHHHHHHHHHHHHHHHHHH-SSPPPP-HHHHHHHHHHHHHHHHHHHHHHT-

Organism: NCBI:txid358040

Sequence (285 aa):
MSVADNASTISLSGSSQWICQQCDVVLKKAQARESHLKEELDAARKLTERYATELAAAMQTLNSIRKSSSDAEEHISASLTAIVEEKRKRFHQQSSSTDESQQRSTDANVFSRRRSSEGCAPVPVLSLHPEAPPSYEEKKWWKGDGASQSCPRGCDHIEESRREHYKKWHYNVYYAFVNREDNYSERERWMCTLFGDKVPGIRVCHYCHHLLKKDSKHNGQLQLANHIENEHPEVFGELAVQHSRHRSNTAATSHIPQLPGEIDRLLEKSLNGTHEKDKIHEQLH

Radius of gyration: 37.1 Å; chains: 1; bounding box: 125×44×115 Å

pLDDT: mean 81.32, std 15.94, range [38.56, 98.0]